Protein AF-A0A354M3R2-F1 (afdb_monomer_lite)

Structure (mmCIF, N/CA/C/O backbone):
data_AF-A0A354M3R2-F1
#
_entry.id   AF-A0A354M3R2-F1
#
loop_
_atom_site.group_PDB
_atom_site.id
_atom_site.type_symbol
_atom_site.label_atom_id
_atom_site.label_alt_id
_atom_site.label_comp_id
_atom_site.label_asym_id
_atom_site.label_entity_id
_atom_site.label_seq_id
_atom_site.pdbx_PDB_ins_code
_atom_site.Cartn_x
_atom_site.Cartn_y
_atom_site.Cartn_z
_atom_site.occupancy
_atom_site.B_iso_or_equiv
_atom_site.auth_seq_id
_atom_site.auth_comp_id
_atom_site.auth_asym_id
_atom_site.auth_atom_id
_atom_site.pdbx_PDB_model_num
ATOM 1 N N . MET A 1 1 ? 2.428 -5.416 32.658 1.00 32.25 1 MET A N 1
ATOM 2 C CA . MET A 1 1 ? 3.124 -4.884 31.469 1.00 32.25 1 MET A CA 1
ATOM 3 C C . MET A 1 1 ? 2.068 -4.559 30.427 1.00 32.25 1 MET A C 1
ATOM 5 O O . MET A 1 1 ? 1.467 -5.481 29.895 1.00 32.25 1 MET A O 1
ATOM 9 N N . SER A 1 2 ? 1.752 -3.280 30.224 1.00 39.91 2 SER A N 1
ATOM 10 C CA . SER A 1 2 ? 0.792 -2.831 29.208 1.00 39.91 2 SER A CA 1
ATOM 11 C C . SER A 1 2 ? 1.523 -2.670 27.875 1.00 39.91 2 SER A C 1
ATOM 13 O O . SER A 1 2 ? 2.003 -1.588 27.548 1.00 39.91 2 SER A O 1
ATOM 15 N N . GLY A 1 3 ? 1.696 -3.771 27.145 1.00 55.38 3 GLY A N 1
ATOM 16 C CA . GLY A 1 3 ? 2.136 -3.694 25.754 1.00 55.38 3 GLY A CA 1
ATOM 17 C C . GLY A 1 3 ? 0.980 -3.186 24.900 1.00 55.38 3 GLY A C 1
ATOM 18 O O . GLY A 1 3 ? -0.105 -3.766 24.953 1.00 55.38 3 GLY A O 1
ATOM 19 N N . SER A 1 4 ? 1.195 -2.106 24.148 1.00 74.50 4 SER A N 1
ATOM 20 C CA . SER A 1 4 ? 0.294 -1.735 23.053 1.00 74.50 4 SER A CA 1
ATOM 21 C C . SER A 1 4 ? 0.274 -2.889 22.054 1.00 74.50 4 SER A C 1
ATOM 23 O O . SER A 1 4 ? 1.338 -3.382 21.679 1.00 74.50 4 SER A O 1
ATOM 25 N N . LYS A 1 5 ? -0.913 -3.355 21.659 1.00 92.06 5 LYS A N 1
ATOM 26 C CA . LYS A 1 5 ? -1.036 -4.345 20.579 1.00 92.06 5 LYS A CA 1
ATOM 27 C C . LYS A 1 5 ? -1.035 -3.624 19.237 1.00 92.06 5 LYS A C 1
ATOM 29 O O . LYS A 1 5 ? -1.550 -2.514 19.150 1.00 92.06 5 LYS A O 1
ATOM 34 N N . THR A 1 6 ? -0.492 -4.251 18.207 1.00 95.81 6 THR A N 1
ATOM 35 C CA . THR A 1 6 ? -0.407 -3.658 16.873 1.00 95.81 6 THR A CA 1
ATOM 36 C C . THR A 1 6 ? -1.116 -4.563 15.874 1.00 95.81 6 THR A C 1
ATOM 38 O O . THR A 1 6 ? -0.938 -5.777 15.940 1.00 95.81 6 THR A O 1
ATOM 41 N N . TYR A 1 7 ? -1.911 -3.969 14.986 1.00 97.31 7 TYR A N 1
ATOM 42 C CA . TYR A 1 7 ? -2.703 -4.658 13.968 1.00 97.31 7 TYR A CA 1
ATOM 43 C C . TYR A 1 7 ? -2.533 -3.960 12.619 1.00 97.31 7 TYR A C 1
ATOM 45 O O . TYR A 1 7 ? -2.614 -2.732 12.547 1.00 97.31 7 TYR A O 1
ATOM 53 N N . THR A 1 8 ? -2.295 -4.723 11.561 1.00 97.69 8 THR A N 1
ATOM 54 C CA . THR A 1 8 ? -2.263 -4.206 10.191 1.00 97.69 8 THR A CA 1
ATOM 55 C C . THR A 1 8 ? -3.671 -3.824 9.749 1.00 97.69 8 THR A C 1
ATOM 57 O O . THR A 1 8 ? -4.657 -4.393 10.210 1.00 97.69 8 THR A O 1
ATOM 60 N N . LEU A 1 9 ? -3.805 -2.802 8.903 1.00 97.62 9 LEU A N 1
ATOM 61 C CA . LEU A 1 9 ? -5.107 -2.440 8.351 1.00 97.62 9 LEU A CA 1
ATOM 62 C C . LEU A 1 9 ? -5.777 -3.655 7.691 1.00 97.62 9 LEU A C 1
ATOM 64 O O . LEU A 1 9 ? -5.125 -4.418 6.988 1.00 97.62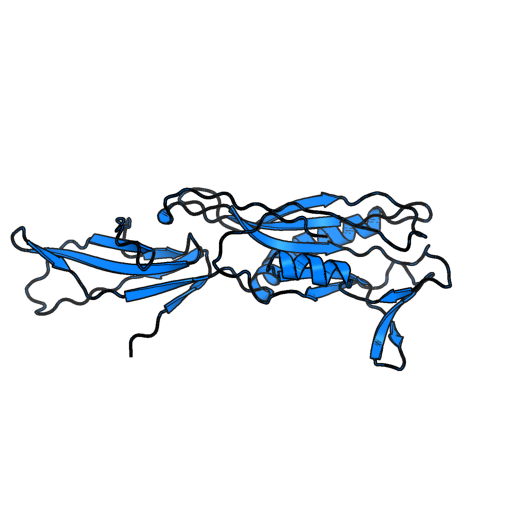 9 LEU A O 1
ATOM 68 N N . LEU A 1 10 ? -7.089 -3.778 7.908 1.00 97.31 10 LEU A N 1
ATOM 69 C CA . LEU A 1 10 ? -7.953 -4.932 7.622 1.00 97.31 10 LEU A CA 1
ATOM 70 C C . LEU A 1 10 ? -7.825 -6.137 8.565 1.00 97.31 10 LEU A C 1
ATOM 72 O O . LEU A 1 10 ? -8.705 -6.996 8.508 1.00 97.31 10 LEU A O 1
ATOM 76 N N . ASP A 1 11 ? -6.853 -6.175 9.481 1.00 97.19 11 ASP A N 1
ATOM 77 C CA . ASP A 1 11 ? -6.832 -7.198 10.530 1.00 97.19 11 ASP A CA 1
ATOM 78 C C . ASP A 1 11 ? -8.094 -7.114 11.392 1.00 97.19 11 ASP A C 1
ATOM 80 O O . ASP A 1 11 ? -8.571 -6.028 11.748 1.00 97.19 11 ASP A O 1
ATOM 84 N N . GLU A 1 12 ? -8.595 -8.282 11.787 1.00 96.44 12 GLU A N 1
ATOM 85 C CA . GLU A 1 12 ? -9.680 -8.421 12.749 1.00 96.44 12 GLU A CA 1
ATOM 86 C C . GLU A 1 12 ? -9.142 -8.911 14.093 1.00 96.44 12 GLU A C 1
ATOM 88 O O . GLU A 1 12 ? -8.337 -9.841 14.177 1.00 96.44 12 GLU A O 1
ATOM 93 N N . TYR A 1 13 ? -9.617 -8.303 15.175 1.00 95.50 13 TYR A N 1
ATOM 94 C CA . TYR A 1 13 ? -9.288 -8.721 16.531 1.00 95.50 13 TYR A CA 1
ATOM 95 C C . TYR A 1 13 ? -10.502 -8.631 17.445 1.00 95.50 13 TYR A C 1
ATOM 97 O O . TYR A 1 13 ? -11.387 -7.805 17.256 1.00 95.50 13 TYR A O 1
ATOM 105 N N . THR A 1 14 ? -10.552 -9.497 18.457 1.00 94.50 14 THR A N 1
ATOM 106 C CA . THR A 1 14 ? -11.712 -9.610 19.352 1.00 94.50 14 THR A CA 1
ATOM 107 C C . THR A 1 14 ? -11.384 -9.137 20.763 1.00 94.50 14 THR A C 1
ATOM 109 O O . THR A 1 14 ? -10.340 -9.472 21.332 1.00 94.50 14 THR A O 1
ATOM 112 N N . LEU A 1 15 ? -12.300 -8.366 21.344 1.00 91.19 15 LEU A N 1
ATOM 113 C CA . LEU A 1 15 ? -12.236 -7.860 22.707 1.00 91.19 15 LEU A CA 1
ATOM 114 C C . LEU A 1 15 ? -12.904 -8.840 23.676 1.00 91.19 15 LEU A C 1
ATOM 116 O O . LEU A 1 15 ? -14.126 -8.950 23.741 1.00 91.19 15 LEU A O 1
ATOM 120 N N . SER A 1 16 ? -12.101 -9.534 24.478 1.00 87.56 16 SER A N 1
ATOM 121 C CA . SER A 1 16 ? -12.607 -10.382 25.562 1.00 87.56 16 SER A CA 1
ATOM 122 C C . SER A 1 16 ? -12.810 -9.599 26.857 1.00 87.56 16 SER A C 1
ATOM 124 O O . SER A 1 16 ? -11.954 -8.810 27.258 1.00 87.56 16 SER A O 1
ATOM 126 N N . VAL A 1 17 ? -13.921 -9.871 27.546 1.00 86.81 17 VAL A N 1
ATOM 127 C CA . VAL A 1 17 ? -14.269 -9.250 28.830 1.00 86.81 17 VAL A CA 1
ATOM 128 C C . VAL A 1 17 ? -14.286 -10.298 29.934 1.00 86.81 17 VAL A C 1
ATOM 130 O O . VAL A 1 17 ? -14.865 -11.371 29.783 1.00 86.81 17 VAL A O 1
ATOM 133 N N . SER A 1 18 ? -13.690 -9.963 31.075 1.00 85.69 18 SER A N 1
ATOM 134 C CA . SER A 1 18 ? -13.759 -10.752 32.306 1.00 85.69 18 SER A CA 1
ATOM 135 C C . SER A 1 18 ? -14.407 -9.932 33.421 1.00 85.69 18 SER A C 1
ATOM 137 O O . SER A 1 18 ? -13.958 -8.821 33.700 1.00 85.69 18 SER A O 1
ATOM 139 N N . ILE A 1 19 ? -15.436 -10.479 34.076 1.00 82.44 19 ILE A N 1
ATOM 140 C CA . ILE A 1 19 ? -16.181 -9.804 35.151 1.00 82.44 19 ILE A CA 1
ATOM 141 C C . ILE A 1 19 ? -15.686 -10.278 36.520 1.00 82.44 19 ILE A C 1
ATOM 143 O O . ILE A 1 19 ? -15.512 -11.477 36.744 1.00 82.44 19 ILE A O 1
ATOM 147 N N . SER A 1 20 ? -15.542 -9.347 37.464 1.00 81.94 20 SER A N 1
ATOM 148 C CA . SER A 1 20 ? -15.319 -9.661 38.876 1.00 81.94 20 SER A CA 1
ATOM 149 C C . SER A 1 20 ? -16.150 -8.736 39.779 1.00 81.94 20 SER A C 1
ATOM 151 O O . SER A 1 20 ? -16.050 -7.518 39.624 1.00 81.94 20 SER A O 1
ATOM 153 N N . PRO A 1 21 ? -16.955 -9.274 40.722 1.00 80.69 21 PRO A N 1
ATOM 154 C CA . PRO A 1 21 ? -17.203 -10.699 40.959 1.00 80.69 21 PRO A CA 1
ATOM 155 C C . PRO A 1 21 ? -18.119 -11.310 39.879 1.00 80.69 21 PRO A C 1
ATOM 157 O O . PRO A 1 21 ? -19.049 -10.666 39.397 1.00 80.69 21 PRO A O 1
ATOM 160 N N . ALA A 1 22 ? -17.880 -12.572 39.507 1.00 75.06 22 ALA A N 1
ATOM 161 C CA . ALA A 1 22 ? -18.556 -13.232 38.378 1.00 75.06 22 ALA A CA 1
ATOM 162 C C . ALA A 1 22 ? -20.089 -13.352 38.524 1.00 75.06 22 ALA A C 1
ATOM 164 O O . ALA A 1 22 ? -20.798 -13.508 37.533 1.00 75.06 22 ALA A O 1
ATOM 165 N N . ASN A 1 23 ? -20.616 -13.256 39.749 1.00 72.25 23 ASN A N 1
ATOM 166 C CA . ASN A 1 23 ? -22.049 -13.334 40.043 1.00 72.25 23 ASN A CA 1
ATOM 167 C C . ASN A 1 23 ? -22.837 -12.051 39.706 1.00 72.25 23 ASN A C 1
ATOM 169 O O . ASN A 1 23 ? -24.053 -12.037 39.875 1.00 72.25 23 ASN A O 1
ATOM 173 N N . LYS A 1 24 ? -22.176 -10.990 39.226 1.00 69.81 24 LYS A N 1
ATOM 174 C CA . LYS A 1 24 ? -22.808 -9.753 38.742 1.00 69.81 24 LYS A CA 1
ATOM 175 C C . LYS A 1 24 ? -22.644 -9.598 37.228 1.00 69.81 24 LYS A C 1
ATOM 177 O O . LYS A 1 24 ? -22.060 -8.623 36.764 1.00 69.81 24 LYS A O 1
ATOM 182 N N . ASN A 1 25 ? -23.111 -10.577 36.454 1.00 73.94 25 ASN A N 1
ATOM 183 C CA . ASN A 1 25 ? -23.048 -10.495 34.995 1.00 73.94 25 ASN A CA 1
ATOM 184 C C . ASN A 1 25 ? -24.104 -9.499 34.465 1.00 73.94 25 ASN A C 1
ATOM 186 O O . ASN A 1 25 ? -25.293 -9.759 34.645 1.00 73.94 25 ASN A O 1
ATOM 190 N N . PRO A 1 26 ? -23.705 -8.390 33.811 1.00 76.44 26 PRO A N 1
ATOM 191 C CA . PRO A 1 26 ? -24.638 -7.392 33.282 1.00 76.44 26 PRO A CA 1
ATOM 192 C C . PRO A 1 26 ? -25.464 -7.879 32.080 1.00 76.44 26 PRO A C 1
ATOM 194 O O . PRO A 1 26 ? -26.413 -7.209 31.683 1.00 76.44 26 PRO A O 1
ATOM 197 N N . GLY A 1 27 ? -25.103 -9.009 31.462 1.00 78.12 27 GLY A N 1
ATOM 198 C CA . GLY A 1 27 ? -25.809 -9.596 30.319 1.00 78.12 27 GLY A CA 1
ATOM 199 C C . GLY A 1 27 ? -25.553 -8.906 28.974 1.00 78.12 27 GLY A C 1
ATOM 200 O O . GLY A 1 27 ? -25.531 -9.590 27.955 1.00 78.12 27 GLY A O 1
ATOM 201 N N . ILE A 1 28 ? -25.316 -7.589 28.956 1.00 87.62 28 ILE A N 1
ATOM 202 C CA . ILE A 1 28 ? -25.017 -6.814 27.742 1.00 87.62 28 ILE A CA 1
ATOM 203 C C . ILE A 1 28 ? -23.761 -5.968 27.952 1.00 87.62 28 ILE A C 1
ATOM 205 O O . ILE A 1 28 ? -23.623 -5.276 28.965 1.00 87.62 28 ILE A O 1
ATOM 209 N N . PHE A 1 29 ? -22.878 -6.000 26.955 1.00 92.50 29 PHE A N 1
ATOM 210 C CA . PHE A 1 29 ? -21.667 -5.195 26.881 1.00 92.50 29 PHE A CA 1
ATOM 211 C C . PHE A 1 29 ? -21.723 -4.240 25.696 1.00 92.50 29 PHE A C 1
ATOM 213 O O . PHE A 1 29 ? -22.229 -4.582 24.630 1.00 92.50 29 PHE A O 1
ATOM 220 N N . TYR A 1 30 ? -21.162 -3.056 25.895 1.00 94.81 30 TYR A N 1
ATOM 221 C CA . TYR A 1 30 ? -21.038 -2.019 24.888 1.00 94.81 30 TYR A CA 1
ATOM 222 C C . TYR A 1 30 ? -19.560 -1.729 24.672 1.00 94.81 30 TYR A C 1
ATOM 224 O O . TYR A 1 30 ? -18.829 -1.422 25.615 1.00 94.81 30 TYR A O 1
ATOM 232 N N . TYR A 1 31 ? -19.127 -1.837 23.425 1.00 95.75 31 TYR A N 1
ATOM 233 C CA . TYR A 1 31 ? -17.739 -1.670 23.024 1.00 95.75 31 TYR A CA 1
ATOM 234 C C . TYR A 1 31 ? -17.559 -0.276 22.443 1.00 95.75 31 TYR A C 1
ATOM 236 O O . TYR A 1 31 ? -18.401 0.200 21.681 1.00 95.75 31 TYR A O 1
ATOM 244 N N . GLU A 1 32 ? -16.471 0.397 22.794 1.00 96.44 32 GLU A N 1
ATOM 245 C CA . GLU A 1 32 ? -16.184 1.724 22.266 1.00 96.44 32 GLU A CA 1
ATOM 246 C C . GLU A 1 32 ? -14.690 1.955 22.058 1.00 96.44 32 GLU A C 1
ATOM 248 O O . GLU A 1 32 ? -13.835 1.400 22.753 1.00 96.44 32 GLU A O 1
ATOM 253 N N . MET A 1 33 ? -14.394 2.802 21.076 1.00 96.38 33 MET A N 1
ATOM 254 C CA . MET A 1 33 ? -13.046 3.168 20.664 1.00 96.38 33 MET A CA 1
ATOM 255 C C . MET A 1 33 ? -12.925 4.689 20.570 1.00 96.38 33 MET A C 1
ATOM 257 O O . MET A 1 33 ? -13.877 5.375 20.199 1.00 96.38 33 MET A O 1
ATOM 261 N N . SER A 1 34 ? -11.755 5.227 20.891 1.00 96.06 34 SER A N 1
ATOM 262 C CA . SER A 1 34 ? -11.391 6.628 20.674 1.00 96.06 34 SER A CA 1
ATOM 263 C C . SER A 1 34 ? -10.000 6.684 20.061 1.00 96.06 34 SER A C 1
ATOM 265 O O . SER A 1 34 ? -9.121 5.923 20.453 1.00 96.06 34 SER A O 1
ATOM 267 N N . MET A 1 35 ? -9.754 7.643 19.167 1.00 94.25 35 MET A N 1
ATOM 268 C CA . MET A 1 35 ? -8.373 8.030 18.868 1.00 94.25 35 MET A CA 1
ATOM 269 C C . MET A 1 35 ? -7.690 8.503 20.156 1.00 94.25 35 MET A C 1
ATOM 271 O O . MET A 1 35 ? -8.294 9.242 20.951 1.00 94.25 35 MET A O 1
ATOM 275 N N . GLN A 1 36 ? -6.448 8.069 20.365 1.00 92.19 36 GLN A N 1
ATOM 276 C CA . GLN A 1 36 ? -5.706 8.341 21.591 1.00 92.19 36 GLN A CA 1
ATOM 277 C C . GLN A 1 36 ? -5.580 9.855 21.822 1.00 92.19 36 GLN A C 1
ATOM 279 O O . GLN A 1 36 ? -5.283 10.627 20.910 1.00 92.19 36 GLN A O 1
ATOM 284 N N . GLY A 1 37 ? -5.858 10.299 23.049 1.00 88.56 37 GLY A N 1
ATOM 285 C CA . GLY A 1 37 ? -5.781 11.714 23.436 1.00 88.56 37 GLY A CA 1
ATOM 286 C C . GLY A 1 37 ? -6.922 12.610 22.929 1.00 88.56 37 GLY A C 1
ATOM 287 O O . GLY A 1 37 ? -6.973 13.778 23.307 1.00 88.56 37 GLY A O 1
ATOM 288 N N . LYS A 1 38 ? -7.864 12.099 22.120 1.00 88.44 38 LYS A N 1
ATOM 289 C CA . LYS A 1 38 ? -9.031 12.879 21.658 1.00 88.44 38 LYS A CA 1
ATOM 290 C C . LYS A 1 38 ? -10.218 12.821 22.622 1.00 88.44 38 LYS A C 1
ATOM 292 O O . LYS A 1 38 ? -11.028 13.741 22.619 1.00 88.44 38 LYS A O 1
ATOM 297 N N . ASN A 1 39 ? -10.323 11.763 23.435 1.00 88.50 39 ASN A N 1
ATOM 298 C CA . ASN A 1 39 ? -11.452 11.498 24.341 1.00 88.50 39 ASN A CA 1
ATOM 299 C C . ASN A 1 39 ? -12.830 11.592 23.643 1.00 88.50 39 ASN A C 1
ATOM 301 O O . ASN A 1 39 ? -13.810 12.067 24.216 1.00 88.50 39 ASN A O 1
ATOM 305 N N . GLN A 1 40 ? -12.892 11.158 22.381 1.00 92.56 40 GLN A N 1
ATOM 306 C CA . GLN A 1 40 ? -14.097 11.144 21.553 1.00 92.56 40 GLN A CA 1
ATOM 307 C C . GLN A 1 40 ? -14.487 9.693 21.294 1.00 92.56 40 GLN A C 1
ATOM 309 O O . GLN A 1 40 ? -14.170 9.120 20.252 1.00 92.56 40 GLN A O 1
ATOM 314 N N . TRP A 1 41 ? -15.153 9.099 22.279 1.00 95.81 41 TRP A N 1
ATOM 315 C CA . TRP A 1 41 ? -15.552 7.700 22.235 1.00 95.81 41 TRP A CA 1
ATOM 316 C C . TRP A 1 41 ? -16.664 7.462 21.214 1.00 95.81 41 TRP A C 1
ATOM 318 O O . TRP A 1 41 ? -17.650 8.201 21.139 1.00 95.81 41 TRP A O 1
ATOM 328 N N . LYS A 1 42 ? -16.487 6.420 20.407 1.00 95.69 42 LYS A N 1
ATOM 329 C CA . LYS A 1 42 ? -17.430 5.967 19.390 1.00 95.69 42 LYS A CA 1
ATOM 330 C C . LYS A 1 42 ? -17.780 4.510 19.656 1.00 95.69 42 LYS A C 1
ATOM 332 O O . LYS A 1 42 ? -16.881 3.688 19.813 1.00 95.69 42 LYS A O 1
ATOM 337 N N . GLY A 1 43 ? -19.075 4.199 19.664 1.00 95.56 43 GLY A N 1
ATOM 338 C CA . GLY A 1 43 ? -19.553 2.825 19.807 1.00 95.56 43 GLY A CA 1
ATOM 339 C C . GLY A 1 43 ? -19.107 1.942 18.641 1.00 95.56 43 GLY A C 1
ATOM 340 O O . GLY A 1 43 ? -19.092 2.385 17.489 1.00 95.56 43 GLY A O 1
ATOM 341 N N . LEU A 1 44 ? -18.740 0.709 18.947 1.00 94.44 44 LEU A N 1
ATOM 342 C CA . LEU A 1 44 ? -18.456 -0.352 17.989 1.00 94.44 44 LEU A CA 1
ATOM 343 C C . LEU A 1 44 ? -19.696 -1.247 17.861 1.00 94.44 44 LEU A C 1
ATOM 345 O O . LEU A 1 44 ? -20.517 -1.298 18.777 1.00 94.44 44 LEU A O 1
ATOM 349 N N . GLU A 1 45 ? -19.857 -1.918 16.720 1.00 88.38 45 GLU A N 1
ATOM 350 C CA . GLU A 1 45 ? -21.039 -2.760 16.479 1.00 88.38 45 GLU A CA 1
ATOM 351 C C . GLU A 1 45 ? -21.046 -4.021 17.359 1.00 88.38 45 GLU A C 1
ATOM 353 O O . GLU A 1 45 ? -22.112 -4.456 17.788 1.00 88.38 45 GLU A O 1
ATOM 358 N N . ASN A 1 46 ? -19.874 -4.599 17.634 1.00 89.75 46 ASN A N 1
ATOM 359 C CA . ASN A 1 46 ? -19.704 -5.821 18.420 1.00 89.75 46 ASN A CA 1
ATOM 360 C C . ASN A 1 46 ? -18.281 -5.903 19.019 1.00 89.75 46 ASN A C 1
ATOM 362 O O . ASN A 1 46 ? -17.516 -4.935 18.974 1.00 89.75 46 ASN A O 1
ATOM 366 N N . GLU A 1 47 ? -17.943 -7.044 19.621 1.00 92.25 47 GLU A N 1
ATOM 367 C CA . GLU A 1 47 ? -16.641 -7.324 20.231 1.00 92.25 47 GLU A CA 1
ATOM 368 C C . GLU A 1 47 ? -15.483 -7.460 19.234 1.00 92.25 47 GLU A C 1
ATOM 370 O O . GLU A 1 47 ? -14.320 -7.342 19.634 1.00 92.25 47 GLU A O 1
ATOM 375 N N . THR A 1 48 ? -15.777 -7.727 17.963 1.00 94.75 48 THR A N 1
ATOM 376 C CA . THR A 1 48 ? -14.798 -7.862 16.888 1.00 94.75 48 THR A CA 1
ATOM 377 C C . THR A 1 48 ? -14.579 -6.510 16.222 1.00 94.75 48 THR A C 1
ATOM 379 O O . THR A 1 48 ? -15.491 -5.848 15.729 1.00 94.75 48 THR A O 1
ATOM 382 N N . VAL A 1 49 ? -13.323 -6.087 16.198 1.00 94.88 49 VAL A N 1
ATOM 383 C CA . VAL A 1 49 ? -12.892 -4.820 15.622 1.00 94.88 49 VAL A CA 1
ATOM 384 C C . VAL A 1 49 ? -12.045 -5.113 14.400 1.00 94.88 49 VAL A C 1
ATOM 386 O O . VAL A 1 49 ? -11.095 -5.890 14.478 1.00 94.88 49 VAL A O 1
ATOM 389 N N . LYS A 1 50 ? -12.370 -4.456 13.287 1.00 95.88 50 LYS A N 1
ATOM 390 C CA . LYS A 1 50 ? -11.521 -4.422 12.097 1.00 95.88 50 LYS A CA 1
ATOM 391 C C . LYS A 1 50 ? -10.678 -3.149 12.099 1.00 95.88 50 LYS A C 1
ATOM 393 O O . LYS A 1 50 ? -11.208 -2.049 12.288 1.00 95.88 50 LYS A O 1
ATOM 398 N N . ALA A 1 51 ? -9.376 -3.275 11.869 1.00 96.44 51 ALA A N 1
ATOM 399 C CA . ALA A 1 51 ? -8.451 -2.151 11.774 1.00 96.44 51 ALA A CA 1
ATOM 400 C C . ALA A 1 51 ? -8.674 -1.372 10.464 1.00 96.44 51 ALA A C 1
ATOM 402 O O . ALA A 1 51 ? -8.033 -1.620 9.452 1.00 96.44 51 ALA A O 1
ATOM 403 N N . ARG A 1 52 ? -9.627 -0.434 10.448 1.00 95.62 52 ARG A N 1
ATOM 404 C CA . ARG A 1 52 ? -10.002 0.295 9.218 1.00 95.62 52 ARG A CA 1
ATOM 405 C C . ARG A 1 52 ? -9.232 1.589 8.983 1.00 95.62 52 ARG A C 1
ATOM 407 O O . ARG A 1 52 ? -9.203 2.083 7.863 1.00 95.62 52 ARG A O 1
ATOM 414 N N . PHE A 1 53 ? -8.640 2.161 10.021 1.00 95.38 53 PHE A N 1
ATOM 415 C CA . PHE A 1 53 ? -8.033 3.486 9.958 1.00 95.38 53 PHE A CA 1
ATOM 416 C C . PHE A 1 53 ? -6.703 3.485 10.711 1.00 95.38 53 PHE A C 1
ATOM 418 O O . PHE A 1 53 ? -6.675 2.948 11.825 1.00 95.38 53 PHE A O 1
ATOM 425 N N . PRO A 1 54 ? -5.623 4.046 10.135 1.00 95.25 54 PRO A N 1
ATOM 426 C CA . PRO A 1 54 ? -4.299 4.041 10.749 1.00 95.25 54 PRO A CA 1
ATOM 427 C C . PRO A 1 54 ? -4.261 4.952 11.979 1.00 95.25 54 PRO A C 1
ATOM 429 O O . PRO A 1 54 ? -4.927 5.985 12.033 1.00 95.25 54 PRO A O 1
ATOM 432 N N . GLY A 1 55 ? -3.460 4.591 12.976 1.00 94.62 55 GLY A N 1
ATOM 433 C CA . GLY A 1 55 ? -3.249 5.418 14.162 1.00 94.62 55 GLY A CA 1
ATOM 434 C C . GLY A 1 55 ? -3.357 4.655 15.473 1.00 94.62 55 GLY A C 1
ATOM 435 O O . GLY A 1 55 ? -3.438 3.430 15.512 1.00 94.62 55 GLY A O 1
ATOM 436 N N . LYS A 1 56 ? -3.328 5.406 16.574 1.00 95.50 56 LYS A N 1
ATOM 437 C CA . LYS A 1 56 ? -3.372 4.863 17.935 1.00 95.50 56 LYS A CA 1
ATOM 438 C C . LYS A 1 56 ? -4.751 5.053 18.539 1.00 95.50 56 LYS A C 1
ATOM 440 O O . LYS A 1 56 ? -5.307 6.154 18.494 1.00 95.50 56 LYS A O 1
ATOM 445 N N . PHE A 1 57 ? -5.269 3.991 19.140 1.00 95.62 57 PHE A N 1
ATOM 446 C CA . PHE A 1 57 ? -6.624 3.939 19.660 1.00 95.62 57 PHE A CA 1
ATOM 447 C C . PHE A 1 57 ? -6.653 3.434 21.099 1.00 95.62 57 PHE A C 1
ATOM 449 O O . PHE A 1 57 ? -5.968 2.478 21.465 1.00 95.62 57 PHE A O 1
ATOM 456 N N . ASP A 1 58 ? -7.493 4.083 21.896 1.00 95.69 58 ASP A N 1
ATOM 457 C CA . ASP A 1 58 ? -7.919 3.616 23.205 1.00 95.69 58 ASP A CA 1
ATOM 458 C C . ASP A 1 58 ? -9.241 2.854 23.022 1.00 95.69 58 ASP A C 1
ATOM 460 O O . ASP A 1 58 ? -10.186 3.384 22.432 1.00 95.69 58 ASP A O 1
ATOM 464 N N . LEU A 1 59 ? -9.325 1.624 23.532 1.00 95.31 59 LEU A N 1
ATOM 465 C CA . LEU A 1 59 ? -10.556 0.829 23.553 1.00 95.31 59 LEU A CA 1
ATOM 466 C C . LEU A 1 59 ? -10.965 0.525 24.984 1.00 95.31 59 LEU A C 1
ATOM 468 O O . LEU A 1 59 ? -10.123 0.281 25.853 1.00 95.31 59 LEU A O 1
ATOM 472 N N . ARG A 1 60 ? -12.272 0.495 25.221 1.00 94.62 60 ARG A N 1
ATOM 473 C CA . ARG A 1 60 ? -12.845 0.018 26.478 1.00 94.62 60 ARG A CA 1
ATOM 474 C C . ARG A 1 60 ? -14.212 -0.597 26.234 1.00 94.62 60 ARG A C 1
ATOM 476 O O . ARG A 1 60 ? -14.828 -0.415 25.185 1.00 94.62 60 ARG A O 1
ATOM 483 N N . VAL A 1 61 ? -14.671 -1.321 27.239 1.00 94.56 61 VAL A N 1
ATOM 484 C CA . VAL A 1 61 ? -16.001 -1.909 27.284 1.00 94.56 61 VAL A CA 1
ATOM 485 C C . VAL A 1 61 ? -16.730 -1.331 28.481 1.00 94.56 61 VAL A C 1
ATOM 487 O O . VAL A 1 61 ? -16.124 -1.116 29.532 1.00 94.56 61 VAL A O 1
ATOM 490 N N . TYR A 1 62 ? -18.025 -1.092 28.347 1.00 93.00 62 TYR A N 1
ATOM 491 C CA . TYR A 1 62 ? -18.866 -0.744 29.478 1.00 93.00 62 TYR A CA 1
ATOM 492 C C . TYR A 1 62 ? -20.152 -1.556 29.500 1.00 93.00 62 TYR A C 1
ATOM 494 O O . TYR A 1 62 ? -20.567 -2.146 28.504 1.00 93.00 62 TYR A O 1
ATOM 502 N N . ALA A 1 63 ? -20.773 -1.605 30.669 1.00 92.38 63 ALA A N 1
ATOM 503 C CA . ALA A 1 63 ? -22.049 -2.263 30.877 1.00 92.38 63 ALA A CA 1
ATOM 504 C C . ALA A 1 63 ? -22.902 -1.476 31.873 1.00 92.38 63 ALA A C 1
ATOM 506 O O . ALA A 1 63 ? -22.372 -0.709 32.681 1.00 92.38 63 ALA A O 1
ATOM 507 N N . TYR A 1 64 ? -24.216 -1.690 31.832 1.00 89.44 64 TYR A N 1
ATOM 508 C CA . TYR A 1 64 ? -25.142 -1.123 32.808 1.00 89.44 64 TYR A CA 1
ATOM 509 C C . TYR A 1 64 ? -25.522 -2.175 33.850 1.00 89.44 64 TYR A C 1
ATOM 511 O O . TYR A 1 64 ? -26.019 -3.242 33.502 1.00 89.44 64 TYR A O 1
ATOM 519 N N . ILE A 1 65 ? -25.316 -1.860 35.127 1.00 85.88 65 ILE A N 1
ATOM 520 C CA . ILE A 1 65 ? -25.795 -2.651 36.267 1.00 85.88 65 ILE A CA 1
ATOM 521 C C . ILE A 1 65 ? -26.587 -1.692 37.147 1.00 85.88 65 ILE A C 1
ATOM 523 O O . ILE A 1 65 ? -26.066 -0.645 37.525 1.00 85.88 65 ILE A O 1
ATOM 527 N N . ASP A 1 66 ? -27.852 -2.009 37.424 1.00 87.12 66 ASP A N 1
ATOM 528 C CA . ASP A 1 66 ? -28.747 -1.164 38.229 1.00 87.12 66 ASP A CA 1
ATOM 529 C C . ASP A 1 66 ? -28.784 0.306 37.753 1.00 87.12 66 ASP A C 1
ATOM 531 O O . ASP A 1 66 ? -28.712 1.244 38.544 1.00 87.12 66 ASP A O 1
ATOM 535 N N . TYR A 1 67 ? -28.867 0.505 36.430 1.00 85.25 67 TYR A N 1
ATOM 536 C CA . TYR A 1 67 ? -28.849 1.816 35.755 1.00 85.25 67 TYR A CA 1
ATOM 537 C C . TYR A 1 67 ? -27.555 2.635 35.926 1.00 85.25 67 TYR A C 1
ATOM 539 O O . TYR A 1 67 ? -27.512 3.806 35.550 1.00 85.25 67 TYR A O 1
ATOM 547 N N . GLN A 1 68 ? -26.479 2.031 36.433 1.00 88.81 68 GLN A N 1
ATOM 548 C CA . GLN A 1 68 ? -25.158 2.651 36.534 1.00 88.81 68 GLN A CA 1
ATOM 549 C C . GLN A 1 68 ? -24.194 2.061 35.504 1.00 88.81 68 GLN A C 1
ATOM 551 O O . GLN A 1 68 ? -24.173 0.851 35.284 1.00 88.81 68 GLN A O 1
ATOM 556 N N . SER A 1 69 ? -23.386 2.916 34.874 1.00 90.69 69 SER A N 1
ATOM 557 C CA . SER A 1 69 ? -22.359 2.497 33.917 1.00 90.69 69 SER A CA 1
ATOM 558 C C . SER A 1 69 ? -21.086 2.048 34.632 1.00 90.69 69 SER A C 1
ATOM 560 O O . SER A 1 69 ? -20.487 2.829 35.376 1.00 90.69 69 SER A O 1
ATOM 562 N N . PHE A 1 70 ? -20.630 0.836 34.338 1.00 90.62 70 PHE A N 1
ATOM 563 C CA . PHE A 1 70 ? -19.351 0.295 34.786 1.00 90.62 70 PHE A CA 1
ATOM 564 C C . PHE A 1 70 ? -18.430 0.123 33.585 1.00 90.62 70 PHE A C 1
ATOM 566 O O . PHE A 1 70 ? -18.828 -0.487 32.597 1.00 90.62 70 PHE A O 1
ATOM 573 N N . TYR A 1 71 ? -17.208 0.646 33.679 1.00 93.00 71 TYR A N 1
ATOM 574 C CA . TYR A 1 71 ? -16.218 0.614 32.604 1.00 93.00 71 TYR A CA 1
ATOM 575 C C . TYR A 1 71 ? -15.105 -0.384 32.919 1.00 93.00 71 TYR A C 1
ATOM 577 O O . TYR A 1 71 ? -14.671 -0.508 34.067 1.00 93.00 71 TYR A O 1
ATOM 585 N N . SER A 1 72 ? -14.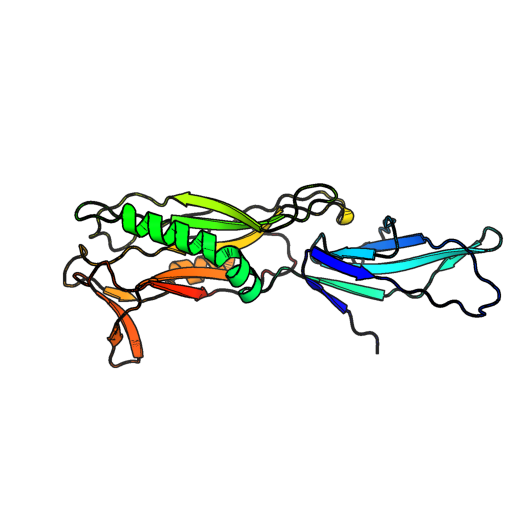614 -1.062 31.887 1.00 92.62 72 SER A N 1
ATOM 586 C CA . SER A 1 72 ? -13.374 -1.826 31.944 1.00 92.62 72 SER A CA 1
ATOM 587 C C . SER A 1 72 ? -12.161 -0.900 32.072 1.00 92.62 72 SER A C 1
ATOM 589 O O . SER A 1 72 ? -12.244 0.320 31.900 1.00 92.62 72 SER A O 1
ATOM 591 N N . ASN A 1 73 ? -10.988 -1.493 32.291 1.00 92.56 73 ASN A N 1
ATOM 592 C CA . ASN A 1 73 ? -9.738 -0.811 31.977 1.00 92.56 73 ASN A CA 1
ATOM 593 C C . ASN A 1 73 ? -9.684 -0.445 30.483 1.00 92.56 73 ASN A C 1
ATOM 595 O O . ASN A 1 73 ? -10.273 -1.131 29.642 1.00 92.56 73 ASN A O 1
ATOM 599 N N . ILE A 1 74 ? -8.937 0.611 30.167 1.00 93.56 74 ILE A N 1
ATOM 600 C CA . ILE A 1 74 ? -8.611 0.976 28.788 1.00 93.56 74 ILE A CA 1
ATOM 601 C C . ILE A 1 74 ? -7.482 0.067 28.298 1.00 93.56 74 ILE A C 1
ATOM 603 O O . ILE A 1 74 ? -6.527 -0.201 29.035 1.00 93.56 74 ILE A O 1
ATOM 607 N N . ILE A 1 75 ? -7.594 -0.401 27.060 1.00 93.19 75 ILE A N 1
ATOM 608 C CA . ILE A 1 75 ? -6.501 -1.036 26.326 1.00 93.19 75 ILE A CA 1
ATOM 609 C C . ILE A 1 75 ? -6.058 -0.122 25.187 1.00 93.19 75 ILE A C 1
ATOM 611 O O . ILE A 1 75 ? -6.867 0.607 24.618 1.00 93.19 75 ILE A O 1
ATOM 615 N N . GLN A 1 76 ? -4.773 -0.184 24.858 1.00 95.19 76 GLN A N 1
ATOM 616 C CA . GLN A 1 76 ? -4.180 0.592 23.776 1.00 95.19 76 GLN A CA 1
ATOM 617 C C . GLN A 1 76 ? -3.826 -0.326 22.620 1.00 95.19 76 GLN A C 1
ATOM 619 O O . GLN A 1 76 ? -3.215 -1.384 22.820 1.00 95.19 76 GLN A O 1
ATOM 624 N N . VAL A 1 77 ? -4.216 0.093 21.423 1.00 96.00 77 VAL A N 1
ATOM 625 C CA . VAL A 1 77 ? -3.851 -0.577 20.180 1.00 96.00 77 VAL A CA 1
ATOM 626 C C . VAL A 1 77 ? -3.347 0.435 19.163 1.00 96.00 77 VAL A C 1
ATOM 628 O O . VAL A 1 77 ? -3.696 1.616 19.198 1.00 96.00 77 VAL A O 1
ATOM 631 N N . GLU A 1 78 ? -2.543 -0.044 18.230 1.00 96.62 78 GLU A N 1
ATOM 632 C CA . GLU A 1 78 ? -2.077 0.715 17.084 1.00 96.62 78 GLU A CA 1
ATOM 633 C C . GLU A 1 78 ? -2.485 -0.009 15.805 1.00 96.62 78 GLU A C 1
ATOM 635 O O . GLU A 1 78 ? -2.178 -1.185 15.622 1.00 96.62 78 GLU A O 1
ATOM 640 N N . HIS A 1 79 ? -3.190 0.694 14.928 1.00 96.94 79 HIS A N 1
ATOM 641 C CA . HIS A 1 79 ? -3.463 0.242 13.574 1.00 96.94 79 HIS A CA 1
ATOM 642 C C . HIS A 1 79 ? -2.383 0.801 12.652 1.00 96.94 79 HIS A C 1
ATOM 644 O O . HIS A 1 79 ? -2.121 2.005 12.675 1.00 96.94 79 HIS A O 1
ATOM 650 N N . ILE A 1 80 ? -1.747 -0.055 11.864 1.00 97.38 80 ILE A N 1
ATOM 651 C CA . ILE A 1 80 ? -0.598 0.274 11.010 1.00 97.38 80 ILE A CA 1
ATOM 652 C C . ILE A 1 80 ? -0.893 -0.091 9.558 1.00 97.38 80 ILE A C 1
ATOM 654 O O . ILE A 1 80 ? -1.634 -1.028 9.280 1.00 97.38 80 ILE A O 1
ATOM 658 N N . PHE A 1 81 ? -0.280 0.626 8.623 1.00 97.75 81 PHE A N 1
ATOM 659 C CA . PHE A 1 81 ? -0.282 0.235 7.213 1.00 97.75 81 PHE A CA 1
ATOM 660 C C . PHE A 1 81 ? 0.380 -1.140 6.985 1.00 97.75 81 PHE A C 1
ATOM 662 O O . PHE A 1 81 ? 1.138 -1.593 7.844 1.00 97.75 81 PHE A O 1
ATOM 669 N N . PRO A 1 82 ? 0.120 -1.814 5.852 1.00 98.06 82 PRO A N 1
ATOM 670 C CA . PRO A 1 82 ? 0.793 -3.066 5.518 1.00 98.06 82 PRO A CA 1
ATOM 671 C C . PRO A 1 82 ? 2.300 -2.884 5.311 1.00 98.06 82 PRO A C 1
ATOM 673 O O . PRO A 1 82 ? 2.800 -1.784 5.066 1.00 98.06 82 PRO A O 1
ATOM 676 N N . SER A 1 83 ? 3.029 -3.979 5.483 1.00 98.12 83 SER A N 1
ATOM 677 C CA . SER A 1 83 ? 4.462 -4.087 5.215 1.00 98.12 83 SER A CA 1
ATOM 678 C C . SER A 1 83 ? 4.739 -4.046 3.706 1.00 98.12 83 SER A C 1
ATOM 680 O O . SER A 1 83 ? 3.879 -4.394 2.895 1.00 98.12 83 SER A O 1
ATOM 682 N N . ARG A 1 84 ? 5.945 -3.652 3.293 1.00 97.69 84 ARG A N 1
ATOM 683 C CA . ARG A 1 84 ? 6.327 -3.661 1.874 1.00 97.69 84 ARG A CA 1
ATOM 684 C C . ARG A 1 84 ? 6.280 -5.073 1.294 1.00 97.69 84 ARG A C 1
ATOM 686 O O . ARG A 1 84 ? 5.876 -5.245 0.148 1.00 97.69 84 ARG A O 1
ATOM 693 N N . ASP A 1 85 ? 6.659 -6.078 2.077 1.00 97.81 85 ASP A N 1
ATOM 694 C CA . ASP A 1 85 ? 6.612 -7.476 1.644 1.00 97.81 85 ASP A CA 1
ATOM 695 C C . ASP A 1 85 ? 5.164 -7.968 1.470 1.00 97.81 85 ASP A C 1
ATOM 697 O O . ASP A 1 85 ? 4.872 -8.651 0.489 1.00 97.81 85 ASP A O 1
ATOM 701 N N . GLU A 1 86 ? 4.242 -7.565 2.355 1.00 97.94 86 GLU A N 1
ATOM 702 C CA . GLU A 1 86 ? 2.802 -7.849 2.227 1.00 97.94 86 GLU A CA 1
ATOM 703 C C . GLU A 1 86 ? 2.217 -7.196 0.967 1.00 97.94 86 GLU A C 1
ATOM 705 O O . GLU A 1 86 ? 1.516 -7.849 0.193 1.00 97.94 86 GLU A O 1
ATOM 710 N N . ILE A 1 87 ? 2.554 -5.923 0.722 1.00 98.50 87 ILE A N 1
ATOM 711 C CA . ILE A 1 87 ? 2.124 -5.195 -0.479 1.00 98.50 87 ILE A CA 1
ATOM 712 C C . ILE A 1 87 ? 2.659 -5.883 -1.737 1.00 98.50 87 ILE A C 1
ATOM 714 O O . ILE A 1 87 ? 1.911 -6.089 -2.690 1.00 98.50 87 ILE A O 1
ATOM 718 N N . LEU A 1 88 ? 3.945 -6.250 -1.752 1.00 98.06 88 LEU A N 1
ATOM 719 C CA . LEU A 1 88 ? 4.566 -6.908 -2.898 1.00 98.06 88 LEU A CA 1
ATOM 720 C C . LEU A 1 88 ? 3.936 -8.271 -3.176 1.00 98.06 88 LEU A C 1
ATOM 722 O O . LEU A 1 88 ? 3.748 -8.616 -4.339 1.00 98.06 88 LEU A O 1
ATOM 726 N N . GLN A 1 89 ? 3.636 -9.045 -2.132 1.00 97.81 89 GLN A N 1
ATOM 727 C CA . GLN A 1 89 ? 3.012 -10.355 -2.277 1.00 97.81 89 GLN A CA 1
ATOM 728 C C . GLN A 1 89 ? 1.647 -10.251 -2.963 1.00 97.81 89 GLN A C 1
ATOM 730 O O . GLN A 1 89 ? 1.375 -11.042 -3.865 1.00 97.81 89 GLN A O 1
ATOM 735 N N . GLU A 1 90 ? 0.826 -9.273 -2.577 1.00 97.88 90 GLU A N 1
ATOM 736 C CA . GLU A 1 90 ? -0.473 -9.046 -3.213 1.00 97.88 90 GLU A CA 1
ATOM 737 C C . GLU A 1 90 ? -0.321 -8.476 -4.631 1.00 97.88 90 GLU A C 1
ATOM 739 O O . GLU A 1 90 ? -0.884 -8.993 -5.594 1.00 97.88 90 GLU A O 1
ATOM 744 N N . ALA A 1 91 ? 0.447 -7.394 -4.777 1.00 98.06 91 ALA A N 1
ATOM 745 C CA . ALA A 1 91 ? 0.492 -6.606 -6.006 1.00 98.06 91 ALA A CA 1
ATOM 746 C C . ALA A 1 91 ? 1.336 -7.238 -7.120 1.00 98.06 91 ALA A C 1
ATOM 748 O O . ALA A 1 91 ? 1.372 -6.708 -8.232 1.00 98.06 91 ALA A O 1
ATOM 749 N N . ARG A 1 92 ? 2.009 -8.368 -6.856 1.00 97.62 92 ARG A N 1
ATOM 750 C CA . ARG A 1 92 ? 2.975 -8.963 -7.786 1.00 97.62 92 ARG A CA 1
ATOM 751 C C . ARG A 1 92 ? 2.398 -9.208 -9.175 1.00 97.62 92 ARG A C 1
ATOM 753 O O . ARG A 1 92 ? 3.045 -8.854 -10.153 1.00 97.62 92 ARG A O 1
ATOM 760 N N . GLY A 1 93 ? 1.198 -9.784 -9.253 1.00 97.88 93 GLY A N 1
ATOM 761 C CA . GLY A 1 93 ? 0.552 -10.068 -10.537 1.00 97.88 93 GLY A CA 1
ATOM 762 C C . GLY A 1 93 ? 0.319 -8.797 -11.356 1.00 97.88 93 GLY A C 1
ATOM 763 O O . GLY A 1 93 ? 0.681 -8.746 -12.526 1.00 97.88 93 GLY A O 1
ATOM 764 N N . HIS A 1 94 ? -0.179 -7.738 -10.713 1.00 98.44 94 HIS A N 1
ATOM 765 C CA . HIS A 1 94 ? -0.408 -6.440 -11.354 1.00 98.44 94 HIS A CA 1
ATOM 766 C C . HIS A 1 94 ? 0.901 -5.779 -11.816 1.00 98.44 94 HIS A C 1
ATOM 768 O O . HIS A 1 94 ? 0.987 -5.213 -12.902 1.00 98.44 94 HIS A O 1
ATOM 774 N N . PHE A 1 95 ? 1.964 -5.895 -11.020 1.00 98.31 95 PHE A N 1
ATOM 775 C CA . PHE A 1 95 ? 3.293 -5.403 -11.392 1.00 98.31 95 PHE A CA 1
ATOM 776 C C . PHE A 1 95 ? 3.885 -6.154 -12.589 1.00 98.31 95 PHE A C 1
ATOM 778 O O . PHE A 1 95 ? 4.495 -5.528 -13.458 1.00 98.31 95 PHE A O 1
ATOM 785 N N . ASP A 1 96 ? 3.686 -7.473 -12.661 1.00 97.62 96 ASP A N 1
ATOM 786 C CA . ASP A 1 96 ? 4.091 -8.284 -13.811 1.00 97.62 96 ASP A CA 1
ATOM 787 C C . ASP A 1 96 ? 3.305 -7.865 -15.084 1.00 97.62 96 ASP A C 1
ATOM 789 O O . ASP A 1 96 ? 3.883 -7.808 -16.171 1.00 97.62 96 ASP A O 1
ATOM 793 N N . GLU A 1 97 ? 2.022 -7.489 -14.966 1.00 97.75 97 GLU A N 1
ATOM 794 C CA . GLU A 1 97 ? 1.220 -6.961 -16.086 1.00 97.75 97 GLU A CA 1
ATOM 795 C C . GLU A 1 97 ? 1.745 -5.616 -16.608 1.00 97.75 97 GLU A C 1
ATOM 797 O O . GLU A 1 97 ? 1.867 -5.421 -17.820 1.00 97.75 97 GLU A O 1
ATOM 802 N N . LEU A 1 98 ? 2.084 -4.682 -15.715 1.00 97.75 98 LEU A N 1
ATOM 803 C CA . LEU A 1 98 ? 2.665 -3.392 -16.105 1.00 97.75 98 LEU A CA 1
ATOM 804 C C . LEU A 1 98 ? 4.048 -3.554 -16.726 1.00 97.75 98 LEU A C 1
ATOM 806 O O . LEU A 1 98 ? 4.360 -2.886 -17.710 1.00 97.75 98 LEU A O 1
ATOM 810 N N . TRP A 1 99 ? 4.851 -4.478 -16.199 1.00 96.31 99 TRP A N 1
ATOM 811 C CA . TRP A 1 99 ? 6.117 -4.852 -16.814 1.00 96.31 99 TRP A CA 1
ATOM 812 C C . TRP A 1 99 ? 5.926 -5.366 -18.242 1.00 96.31 99 TRP A C 1
ATOM 814 O O . TRP A 1 99 ? 6.647 -4.943 -19.146 1.00 96.31 99 TRP A O 1
ATOM 824 N N 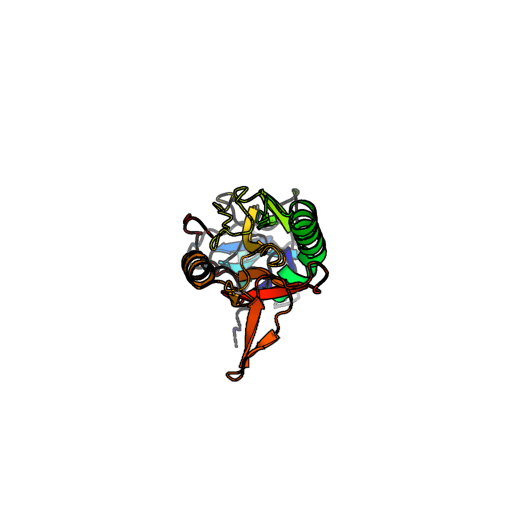. GLN A 1 100 ? 4.927 -6.220 -18.475 1.00 95.69 100 GLN A N 1
ATOM 825 C CA . GLN A 1 100 ? 4.628 -6.700 -19.820 1.00 95.69 100 GLN A CA 1
ATOM 826 C C . GLN A 1 100 ? 4.208 -5.556 -20.754 1.00 95.69 100 GLN A C 1
ATOM 828 O O . GLN A 1 100 ? 4.718 -5.488 -21.868 1.00 95.69 100 GLN A O 1
ATOM 833 N N . LYS A 1 101 ? 3.384 -4.602 -20.293 1.00 95.69 101 LYS A N 1
ATOM 834 C CA . LYS A 1 101 ? 3.043 -3.400 -21.082 1.00 95.69 101 LYS A CA 1
ATOM 835 C C . LYS A 1 101 ? 4.289 -2.590 -21.459 1.00 95.69 101 LYS A C 1
ATOM 837 O O . LYS A 1 101 ? 4.403 -2.139 -22.593 1.00 95.69 101 LYS A O 1
ATOM 842 N N . THR A 1 102 ? 5.243 -2.440 -20.539 1.00 94.56 102 THR A N 1
ATOM 843 C CA . THR A 1 102 ? 6.528 -1.773 -20.812 1.00 94.56 102 THR A CA 1
ATOM 844 C C . THR A 1 102 ? 7.327 -2.482 -21.898 1.00 94.56 102 THR A C 1
ATOM 846 O O . THR A 1 102 ? 7.923 -1.817 -22.743 1.00 94.56 102 THR A O 1
ATOM 849 N N . LEU A 1 103 ? 7.347 -3.818 -21.890 1.00 93.06 103 LEU A N 1
ATOM 850 C CA . LEU A 1 103 ? 8.003 -4.606 -22.933 1.00 93.06 103 LEU A CA 1
ATOM 851 C C . LEU A 1 103 ? 7.280 -4.499 -24.280 1.00 93.06 103 LEU A C 1
ATOM 853 O O . LEU A 1 103 ? 7.945 -4.368 -25.304 1.00 93.06 103 LEU A O 1
ATOM 857 N N . ASP A 1 104 ? 5.948 -4.526 -24.274 1.00 93.44 104 ASP A N 1
ATOM 858 C CA . ASP A 1 104 ? 5.121 -4.463 -25.482 1.00 93.44 104 ASP A CA 1
ATOM 859 C C . ASP A 1 104 ? 5.236 -3.098 -26.189 1.00 93.44 104 ASP A C 1
ATOM 861 O O . ASP A 1 104 ? 5.301 -3.040 -27.418 1.00 93.44 104 ASP A O 1
ATOM 865 N N . ASP A 1 105 ? 5.329 -2.003 -25.424 1.00 93.19 105 ASP A N 1
ATOM 866 C CA . ASP A 1 105 ? 5.492 -0.636 -25.948 1.00 93.19 105 ASP A CA 1
ATOM 867 C C . ASP A 1 105 ? 6.954 -0.287 -26.309 1.00 93.19 105 ASP A C 1
ATOM 869 O O . ASP A 1 105 ? 7.234 0.786 -26.867 1.00 93.19 105 ASP A O 1
ATOM 873 N N . TYR A 1 106 ? 7.908 -1.172 -25.999 1.00 92.38 106 TYR A N 1
ATOM 874 C CA . TYR A 1 106 ? 9.325 -0.961 -26.274 1.00 92.38 106 TYR A CA 1
ATOM 875 C C . TYR A 1 106 ? 9.700 -1.354 -27.708 1.00 92.38 106 TYR A C 1
ATOM 877 O O . TYR A 1 106 ? 9.568 -2.501 -28.129 1.00 92.38 106 TYR A O 1
ATOM 885 N N . SER A 1 107 ? 10.246 -0.401 -28.463 1.00 92.31 107 SER A N 1
ATOM 886 C CA . SER A 1 107 ? 10.618 -0.575 -29.867 1.00 92.31 107 SER A CA 1
ATOM 887 C C . SER A 1 107 ? 11.905 0.171 -30.231 1.00 92.31 107 SER A C 1
ATOM 889 O O . SER A 1 107 ? 12.471 0.921 -29.435 1.00 92.31 107 SER A O 1
ATOM 891 N N . GLU A 1 108 ? 12.355 0.007 -31.478 1.00 91.38 108 GLU A N 1
ATOM 892 C CA . GLU A 1 108 ? 13.484 0.756 -32.053 1.00 91.38 108 GLU A CA 1
ATOM 893 C C . GLU A 1 108 ? 13.274 2.276 -32.054 1.00 91.38 108 GLU A C 1
ATOM 895 O O . GLU A 1 108 ? 14.240 3.036 -32.122 1.00 91.38 108 GLU A O 1
ATOM 900 N N . THR A 1 109 ? 12.021 2.729 -31.979 1.00 92.00 109 THR A N 1
ATOM 901 C CA . THR A 1 109 ? 11.654 4.145 -32.094 1.00 92.00 109 THR A CA 1
ATOM 902 C C . THR A 1 109 ? 11.079 4.740 -30.820 1.00 92.00 109 THR A C 1
ATOM 904 O O . THR A 1 109 ? 11.140 5.957 -30.651 1.00 92.00 109 THR A O 1
ATOM 907 N N . THR A 1 110 ? 10.531 3.917 -29.924 1.00 92.81 110 THR A N 1
ATOM 908 C CA . THR A 1 110 ? 9.811 4.386 -28.735 1.00 92.81 110 THR A CA 1
ATOM 909 C C . THR A 1 110 ? 10.061 3.509 -27.520 1.00 92.81 110 THR A C 1
ATOM 911 O O . THR A 1 110 ? 10.223 2.298 -27.627 1.00 92.81 110 THR A O 1
ATOM 914 N N . CYS A 1 111 ? 10.021 4.123 -26.348 1.00 92.81 111 CYS A N 1
ATOM 915 C CA . CYS A 1 111 ? 9.879 3.459 -25.065 1.00 92.81 111 CYS A CA 1
ATOM 916 C C . CYS A 1 111 ? 9.019 4.322 -24.136 1.00 92.81 111 CYS A C 1
ATOM 918 O O . CYS A 1 111 ? 8.838 5.523 -24.365 1.00 92.81 111 CYS A O 1
ATOM 920 N N . ARG A 1 112 ? 8.499 3.709 -23.074 1.00 93.94 112 ARG A N 1
ATOM 921 C CA . ARG A 1 112 ? 7.846 4.417 -21.974 1.00 93.94 112 ARG A CA 1
ATOM 922 C C . ARG A 1 112 ? 7.890 3.585 -20.705 1.00 93.94 112 ARG A C 1
ATOM 924 O O . ARG A 1 112 ? 7.994 2.364 -20.772 1.00 93.94 112 ARG A O 1
ATOM 931 N N . GLU A 1 113 ? 7.752 4.254 -19.574 1.00 94.56 113 GLU A N 1
ATOM 932 C CA . GLU A 1 113 ? 7.532 3.607 -18.284 1.00 94.56 113 GLU A CA 1
ATOM 933 C C . GLU A 1 113 ? 6.045 3.446 -18.012 1.00 94.56 113 GLU A C 1
ATOM 935 O O . GLU A 1 113 ? 5.229 4.252 -18.461 1.00 94.56 113 GLU A O 1
ATOM 940 N N . TYR A 1 114 ? 5.701 2.430 -17.234 1.00 96.62 114 TYR A N 1
ATOM 941 C CA . TYR A 1 114 ? 4.401 2.308 -16.602 1.00 96.62 114 TYR A CA 1
ATOM 942 C C . TYR A 1 114 ? 4.582 2.393 -15.095 1.00 96.62 114 TYR A C 1
ATOM 944 O O . TYR A 1 114 ? 5.407 1.688 -14.520 1.00 96.62 114 TYR A O 1
ATOM 952 N N . GLY A 1 115 ? 3.811 3.278 -14.476 1.00 96.44 115 GLY A N 1
ATOM 953 C CA . GLY A 1 115 ? 3.721 3.433 -13.036 1.00 96.44 115 GLY A CA 1
ATOM 954 C C . GLY A 1 115 ? 2.369 2.982 -12.511 1.00 96.44 115 GLY A C 1
ATOM 955 O O . GLY A 1 115 ? 1.407 2.836 -13.267 1.00 96.44 115 GLY A O 1
ATOM 956 N N . CYS A 1 116 ? 2.293 2.771 -11.206 1.00 96.25 116 CYS A N 1
ATOM 957 C CA . CYS A 1 116 ? 1.048 2.507 -10.515 1.00 96.25 116 CYS A CA 1
ATOM 958 C C . CYS A 1 116 ? 1.106 2.994 -9.074 1.00 96.25 116 CYS A C 1
ATOM 960 O O . CYS A 1 116 ? 1.997 2.636 -8.300 1.00 96.25 116 CYS A O 1
ATOM 962 N N . THR A 1 117 ? 0.078 3.740 -8.692 1.00 95.75 117 THR A N 1
ATOM 963 C CA . THR A 1 117 ? -0.191 4.025 -7.288 1.00 95.75 117 THR A CA 1
ATOM 964 C C . THR A 1 117 ? -0.925 2.846 -6.666 1.00 95.75 117 THR A C 1
ATOM 966 O O . THR A 1 117 ? -2.003 2.471 -7.132 1.00 95.75 117 THR A O 1
ATOM 969 N N . VAL A 1 118 ? -0.362 2.266 -5.606 1.00 97.44 118 VAL A N 1
ATOM 970 C CA . VAL A 1 118 ? -1.002 1.174 -4.867 1.00 97.44 118 VAL A CA 1
ATOM 971 C C . VAL A 1 118 ? -1.797 1.754 -3.710 1.00 97.44 118 VAL A C 1
ATOM 973 O O . VAL A 1 118 ? -1.247 2.433 -2.841 1.00 97.44 118 VAL A O 1
ATOM 976 N N . TYR A 1 119 ? -3.087 1.445 -3.676 1.00 97.19 119 TYR A N 1
ATOM 977 C CA . TYR A 1 119 ? -4.004 1.858 -2.626 1.00 97.19 119 TYR A CA 1
ATOM 978 C C . TYR A 1 119 ? -4.521 0.660 -1.836 1.00 97.19 119 TYR A C 1
ATOM 980 O O . TYR A 1 119 ? -4.810 -0.386 -2.413 1.00 97.19 119 TYR A O 1
ATOM 988 N N . LEU A 1 120 ? -4.726 0.850 -0.534 1.00 97.75 120 LEU A N 1
ATOM 989 C CA . LEU A 1 120 ? -5.490 -0.055 0.318 1.00 97.75 120 LEU A CA 1
ATOM 990 C C . LEU A 1 120 ? -6.843 0.584 0.647 1.00 97.75 120 LEU A C 1
ATOM 992 O O . LEU A 1 120 ? -6.894 1.646 1.272 1.00 97.75 120 LEU A O 1
ATOM 996 N N . GLU A 1 121 ? -7.933 -0.056 0.227 1.00 97.94 121 GLU A N 1
ATOM 997 C CA . GLU A 1 121 ? -9.294 0.340 0.591 1.00 97.94 121 GLU A CA 1
ATOM 998 C C . GLU A 1 121 ? -9.761 -0.428 1.839 1.00 97.94 121 GLU A C 1
ATOM 1000 O O . GLU A 1 121 ? -9.569 -1.641 1.949 1.00 97.94 121 GLU A O 1
ATOM 1005 N N . THR A 1 122 ? -10.367 0.280 2.795 1.00 97.31 122 THR A N 1
ATOM 1006 C CA . THR A 1 122 ? -10.794 -0.262 4.099 1.00 97.31 122 THR A CA 1
ATOM 1007 C C . THR A 1 122 ? -12.222 0.133 4.487 1.00 97.31 122 THR A C 1
ATOM 1009 O O . THR A 1 122 ? -12.588 0.111 5.671 1.00 97.31 122 THR A O 1
ATOM 1012 N N . TRP A 1 123 ? -13.038 0.510 3.502 1.00 96.69 123 TRP A N 1
ATOM 1013 C CA . TRP A 1 123 ? -14.364 1.081 3.712 1.00 96.69 123 TRP A CA 1
ATOM 1014 C C . TRP A 1 123 ? -15.301 0.134 4.459 1.00 96.69 123 TRP A C 1
ATOM 1016 O O . TRP A 1 123 ? -15.496 -1.016 4.064 1.00 96.69 123 TRP A O 1
ATOM 1026 N N . ASP A 1 124 ? -15.952 0.635 5.510 1.00 93.19 124 ASP A N 1
ATOM 1027 C CA . ASP A 1 124 ? -16.987 -0.141 6.190 1.00 93.19 124 ASP A CA 1
ATOM 1028 C C . ASP A 1 124 ? -18.171 -0.424 5.261 1.00 93.19 124 ASP A C 1
ATOM 1030 O O . ASP A 1 124 ? -18.725 0.494 4.649 1.00 93.19 124 ASP A O 1
ATOM 1034 N N . LYS A 1 125 ? -18.538 -1.709 5.144 1.00 89.00 125 LYS A N 1
ATOM 1035 C CA . LYS A 1 125 ? -19.586 -2.217 4.233 1.00 89.00 125 LYS A CA 1
ATOM 1036 C C . LYS A 1 125 ? -19.365 -1.819 2.764 1.00 89.00 125 LYS A C 1
ATOM 1038 O O . LYS A 1 125 ? -20.305 -1.832 1.970 1.00 89.00 125 LYS A O 1
ATOM 1043 N N . GLY A 1 126 ? -18.136 -1.445 2.419 1.00 91.31 126 GLY A N 1
ATOM 1044 C CA . GLY A 1 126 ? -17.727 -1.022 1.092 1.00 91.31 126 GLY A CA 1
ATOM 1045 C C . GLY A 1 126 ? -16.646 -1.935 0.535 1.00 91.31 126 GLY A C 1
ATOM 1046 O O . GLY A 1 126 ? -16.631 -3.140 0.782 1.00 91.31 126 GLY A O 1
ATOM 1047 N N . LYS A 1 127 ? -15.753 -1.342 -0.252 1.00 92.50 127 LYS A N 1
ATOM 1048 C CA . LYS A 1 127 ? -14.627 -2.043 -0.853 1.00 92.50 127 LYS A CA 1
ATOM 1049 C C . LYS A 1 127 ? -13.507 -2.224 0.170 1.00 92.50 127 LYS A C 1
ATOM 1051 O O . LYS A 1 127 ? -13.123 -1.275 0.853 1.00 92.50 127 LYS A O 1
ATOM 1056 N N . GLU A 1 128 ? -13.003 -3.448 0.243 1.00 95.81 128 GLU A N 1
ATOM 1057 C CA . GLU A 1 128 ? -11.855 -3.836 1.056 1.00 95.81 128 GLU A CA 1
ATOM 1058 C C . GLU A 1 128 ? -10.800 -4.475 0.144 1.00 95.81 128 GLU A C 1
ATOM 1060 O O . GLU A 1 128 ? -11.149 -5.225 -0.770 1.00 95.81 128 GLU A O 1
ATOM 1065 N N . GLY A 1 129 ? -9.525 -4.172 0.388 1.00 97.06 129 GLY A N 1
ATOM 1066 C CA . GLY A 1 129 ? -8.393 -4.768 -0.323 1.00 97.06 129 GLY A CA 1
ATOM 1067 C C . GLY A 1 129 ? -7.626 -3.793 -1.213 1.00 97.06 129 GLY A C 1
ATOM 1068 O O . GLY A 1 129 ? -7.846 -2.577 -1.189 1.00 97.06 129 GLY A O 1
ATOM 1069 N N . TYR A 1 130 ? -6.678 -4.339 -1.970 1.00 97.94 130 TYR A N 1
ATOM 1070 C CA . TYR A 1 130 ? -5.750 -3.554 -2.773 1.00 97.94 130 TYR A CA 1
ATOM 1071 C C . TYR A 1 130 ? -6.341 -3.125 -4.109 1.00 97.94 130 TYR A C 1
ATOM 1073 O O . TYR A 1 130 ? -7.111 -3.842 -4.749 1.00 97.94 130 TYR A O 1
ATOM 1081 N N . THR A 1 131 ? -5.981 -1.914 -4.524 1.00 97.19 131 THR A N 1
ATOM 1082 C CA . THR A 1 131 ? -6.408 -1.323 -5.790 1.00 97.19 131 THR A CA 1
ATOM 1083 C C . THR A 1 131 ? -5.285 -0.515 -6.404 1.00 97.19 131 THR A C 1
ATOM 1085 O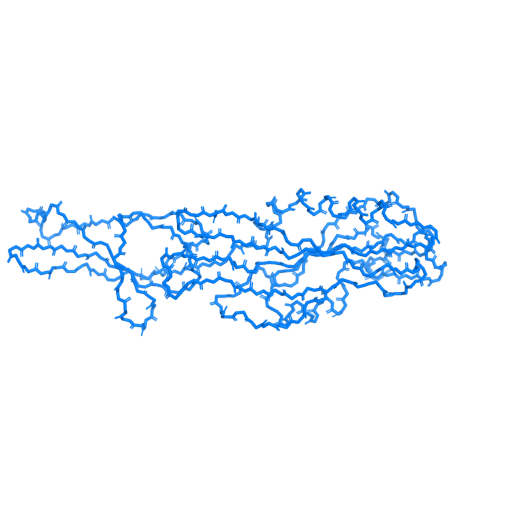 O . THR A 1 131 ? -4.389 -0.042 -5.706 1.00 97.19 131 THR A O 1
ATOM 1088 N N . TYR A 1 132 ? -5.348 -0.369 -7.720 1.00 96.88 132 TYR A N 1
ATOM 1089 C CA . TYR A 1 132 ? -4.233 0.096 -8.525 1.00 96.88 132 TYR A CA 1
ATOM 1090 C C . TYR A 1 132 ? -4.697 1.233 -9.422 1.00 96.88 132 TYR A C 1
ATOM 1092 O O . TYR A 1 132 ? -5.742 1.138 -10.070 1.00 96.88 132 TYR A O 1
ATOM 1100 N N . GLU A 1 133 ? -3.936 2.318 -9.430 1.00 96.12 133 GLU A N 1
ATOM 1101 C CA . GLU A 1 133 ? -4.119 3.415 -10.373 1.00 96.12 133 GLU A CA 1
ATOM 1102 C C . GLU A 1 133 ? -2.932 3.440 -11.328 1.00 96.12 133 GLU A C 1
ATOM 1104 O O . GLU A 1 133 ? -1.868 3.960 -10.990 1.00 96.12 133 GLU A O 1
ATOM 1109 N N . ASP A 1 134 ? -3.128 2.836 -12.501 1.00 96.75 134 ASP A N 1
ATOM 1110 C CA . ASP A 1 134 ? -2.134 2.752 -13.571 1.00 96.75 134 ASP A CA 1
ATOM 1111 C C . ASP A 1 134 ? -1.888 4.120 -14.200 1.00 96.75 134 ASP A C 1
ATOM 1113 O O . ASP A 1 134 ? -2.820 4.817 -14.609 1.00 96.75 134 ASP A O 1
ATOM 1117 N N . ILE A 1 135 ? -0.614 4.464 -14.365 1.00 94.94 135 ILE A N 1
ATOM 1118 C CA . ILE A 1 135 ? -0.183 5.727 -14.950 1.00 94.94 135 ILE A CA 1
ATOM 1119 C C . ILE A 1 135 ? 0.818 5.424 -16.061 1.00 94.94 135 ILE A C 1
ATOM 1121 O O . ILE A 1 135 ? 1.926 4.958 -15.793 1.00 94.94 135 ILE A O 1
ATOM 1125 N N . PRO A 1 136 ? 0.464 5.679 -17.325 1.00 94.88 136 PRO A N 1
ATOM 1126 C CA . PRO A 1 136 ? 1.391 5.468 -18.416 1.00 94.88 136 PRO A CA 1
ATOM 1127 C C . PRO A 1 136 ? 2.311 6.698 -18.540 1.00 94.88 136 PRO A C 1
ATOM 1129 O O . PRO A 1 136 ? 1.840 7.825 -18.701 1.00 94.88 136 PRO A O 1
ATOM 1132 N N . GLY A 1 137 ? 3.625 6.493 -18.460 1.00 92.75 137 GLY A N 1
ATOM 1133 C CA . GLY A 1 137 ? 4.642 7.543 -18.572 1.00 92.75 137 GLY A CA 1
ATOM 1134 C C . GLY A 1 137 ? 4.742 8.129 -19.980 1.00 92.75 137 GLY A C 1
ATOM 1135 O O . GLY A 1 137 ? 4.111 7.642 -20.922 1.00 92.75 137 GLY A O 1
ATOM 1136 N N . GLU A 1 138 ? 5.533 9.183 -20.154 1.00 91.62 138 GLU A N 1
ATOM 1137 C CA . GLU A 1 138 ? 5.689 9.818 -21.467 1.00 91.62 138 GLU A CA 1
ATOM 1138 C C . GLU A 1 138 ? 6.339 8.867 -22.483 1.00 91.62 138 GLU A C 1
ATOM 1140 O O . GLU A 1 138 ? 7.290 8.145 -22.176 1.00 91.62 138 GLU A O 1
ATOM 1145 N N . VAL A 1 139 ? 5.826 8.875 -23.717 1.00 93.69 139 VAL A N 1
ATOM 1146 C CA . VAL A 1 139 ? 6.455 8.153 -24.828 1.00 93.69 139 VAL A CA 1
ATOM 1147 C C . VAL A 1 139 ? 7.689 8.935 -25.260 1.00 93.69 139 VAL A C 1
ATOM 1149 O O . VAL A 1 139 ? 7.583 10.087 -25.681 1.00 93.69 139 VAL A O 1
ATOM 1152 N N . THR A 1 140 ? 8.858 8.307 -25.181 1.00 91.81 140 THR A N 1
ATOM 1153 C CA . THR A 1 140 ? 10.146 8.930 -25.512 1.00 91.81 140 THR A CA 1
ATOM 1154 C C . THR A 1 140 ? 10.955 8.046 -26.464 1.00 91.81 140 THR A C 1
ATOM 1156 O O . THR A 1 140 ? 10.665 6.856 -26.601 1.00 91.81 140 THR A O 1
ATOM 1159 N N . PRO A 1 141 ? 11.962 8.587 -27.172 1.00 90.81 141 PRO A N 1
ATOM 1160 C CA . PRO A 1 141 ? 12.885 7.757 -27.940 1.00 90.81 141 PRO A CA 1
ATOM 1161 C C . PRO A 1 141 ? 13.677 6.814 -27.015 1.00 90.81 141 PRO A C 1
ATOM 1163 O O . PRO A 1 141 ? 14.112 7.256 -25.952 1.00 90.81 141 PRO A O 1
ATOM 1166 N N . PRO A 1 142 ? 13.998 5.573 -27.429 1.00 86.38 142 PRO A N 1
ATOM 1167 C CA . PRO A 1 142 ? 14.747 4.610 -26.608 1.00 86.38 142 PRO A CA 1
ATOM 1168 C C . PRO A 1 142 ? 16.196 5.036 -26.333 1.00 86.38 142 PRO A C 1
ATOM 1170 O O . PRO A 1 142 ? 16.894 4.433 -25.521 1.00 86.38 142 PRO A O 1
ATOM 1173 N N . THR A 1 143 ? 16.666 6.086 -27.008 1.00 83.81 143 THR A N 1
ATOM 1174 C CA . THR A 1 143 ? 17.952 6.735 -26.752 1.00 83.81 143 THR A CA 1
ATOM 1175 C C . THR A 1 143 ? 17.886 7.787 -25.645 1.00 83.81 143 THR A C 1
ATOM 1177 O O . THR A 1 143 ? 18.931 8.337 -25.294 1.00 83.81 143 THR A O 1
ATOM 1180 N N . SER A 1 144 ? 16.692 8.118 -25.138 1.00 78.19 144 SER A N 1
ATOM 1181 C CA . SER A 1 144 ? 16.532 9.072 -24.043 1.00 78.19 144 SER A CA 1
ATOM 1182 C C . SER A 1 144 ? 17.181 8.509 -22.775 1.00 78.19 144 SER A C 1
ATOM 1184 O O . SER A 1 144 ? 16.895 7.371 -22.402 1.00 78.19 144 SER A O 1
ATOM 1186 N N . PRO A 1 145 ? 18.051 9.275 -22.095 1.00 61.38 145 PRO A N 1
ATOM 1187 C CA . PRO A 1 145 ? 18.657 8.832 -20.843 1.00 61.38 145 PRO A CA 1
ATOM 1188 C C . PRO A 1 145 ? 17.666 8.854 -19.673 1.00 61.38 145 PRO A C 1
ATOM 1190 O O . PRO A 1 145 ? 17.963 8.293 -18.623 1.00 61.38 145 PRO A O 1
ATOM 1193 N N . ILE A 1 146 ? 16.528 9.533 -19.842 1.00 69.44 146 ILE A N 1
ATOM 1194 C CA . ILE A 1 146 ? 15.522 9.756 -18.811 1.00 69.44 146 ILE A CA 1
ATOM 1195 C C . ILE A 1 146 ? 14.165 9.418 -19.423 1.00 69.44 146 ILE A C 1
ATOM 1197 O O . ILE A 1 146 ? 13.731 10.052 -20.389 1.00 69.44 146 ILE A O 1
ATOM 1201 N N . VAL A 1 147 ? 13.524 8.406 -18.858 1.00 73.06 147 VAL A N 1
ATOM 1202 C CA . VAL A 1 147 ? 12.105 8.114 -19.036 1.00 73.06 147 VAL A CA 1
ATOM 1203 C C . VAL A 1 147 ? 11.510 8.272 -17.645 1.00 73.06 147 VAL A C 1
ATOM 1205 O O . VAL A 1 147 ? 12.169 7.924 -16.672 1.00 73.06 147 VAL A O 1
ATOM 1208 N N . THR A 1 148 ? 10.352 8.913 -17.535 1.00 79.81 148 THR A N 1
ATOM 1209 C CA . THR A 1 148 ? 9.734 9.156 -16.227 1.00 79.81 148 THR A CA 1
ATOM 1210 C C . THR A 1 148 ? 8.244 8.928 -16.307 1.00 79.81 148 THR A C 1
ATOM 1212 O O . THR A 1 148 ? 7.589 9.320 -17.282 1.00 79.81 148 THR A O 1
ATOM 1215 N N . VAL A 1 149 ? 7.705 8.382 -15.233 1.00 85.50 149 VAL A N 1
ATOM 1216 C CA . VAL A 1 149 ? 6.289 8.402 -14.900 1.00 85.50 149 VAL A CA 1
ATOM 1217 C C . VAL A 1 149 ? 6.113 9.223 -13.624 1.00 85.50 149 VAL A C 1
ATOM 1219 O O . VAL A 1 149 ? 7.014 9.288 -12.800 1.00 85.50 149 VAL A O 1
ATOM 1222 N N . LYS A 1 150 ? 4.988 9.933 -13.491 1.00 83.94 150 LYS A N 1
ATOM 1223 C CA . LYS A 1 150 ? 4.714 10.769 -12.319 1.00 83.94 150 LYS A CA 1
ATOM 1224 C C . LYS A 1 150 ? 3.341 10.475 -11.766 1.00 83.94 150 LYS A C 1
ATOM 1226 O O . LYS A 1 150 ? 2.379 10.413 -12.528 1.00 83.94 150 LYS A O 1
ATOM 1231 N N . SER A 1 151 ? 3.245 10.386 -10.450 1.00 82.31 151 SER A N 1
ATOM 1232 C CA . SER A 1 151 ? 1.987 10.212 -9.739 1.00 82.31 151 SER A CA 1
ATOM 1233 C C . SER A 1 151 ? 1.710 11.346 -8.771 1.00 82.31 151 SER A C 1
ATOM 1235 O O . SER A 1 151 ? 2.617 11.964 -8.211 1.00 82.31 151 SER A O 1
ATOM 1237 N N . LYS A 1 152 ? 0.419 11.585 -8.549 1.00 79.38 152 LYS A N 1
ATOM 1238 C CA . LYS A 1 152 ? -0.080 12.366 -7.429 1.00 79.38 152 LYS A CA 1
ATOM 1239 C C . LYS A 1 152 ? -1.011 11.478 -6.621 1.00 79.38 152 LYS A C 1
ATOM 1241 O O . LYS A 1 152 ? -2.133 11.213 -7.037 1.00 79.38 152 LYS A O 1
ATOM 1246 N N . MET A 1 153 ? -0.545 11.056 -5.455 1.00 83.81 153 MET A N 1
ATOM 1247 C CA . MET A 1 153 ? -1.318 10.211 -4.559 1.00 83.81 153 MET A CA 1
ATOM 1248 C C . MET A 1 153 ? -2.055 11.057 -3.520 1.00 83.81 153 MET A C 1
ATOM 1250 O O . MET A 1 153 ? -1.531 12.047 -3.015 1.00 83.81 153 MET A O 1
ATOM 1254 N N . THR A 1 154 ? -3.286 10.672 -3.203 1.00 85.06 154 THR A N 1
ATOM 1255 C CA . THR A 1 154 ? -4.104 11.309 -2.168 1.00 85.06 154 THR A CA 1
ATOM 1256 C C . THR A 1 154 ? -4.887 10.253 -1.419 1.00 85.06 154 THR A C 1
ATOM 1258 O O . THR A 1 154 ? -5.457 9.357 -2.046 1.00 85.06 154 THR A O 1
ATOM 1261 N N . ASP A 1 155 ? -4.966 10.398 -0.102 1.00 91.12 155 ASP A N 1
ATOM 1262 C CA . ASP A 1 155 ? -5.900 9.618 0.696 1.00 91.12 155 ASP A CA 1
ATOM 1263 C C . ASP A 1 155 ? -7.320 10.170 0.556 1.00 91.12 155 ASP A C 1
ATOM 1265 O O . ASP A 1 155 ? -7.527 11.379 0.429 1.00 91.12 155 ASP A O 1
ATOM 1269 N N . ASP A 1 156 ? -8.299 9.276 0.627 1.00 91.94 156 ASP A N 1
ATOM 1270 C CA . ASP A 1 156 ? -9.712 9.615 0.750 1.00 91.94 156 ASP A CA 1
ATOM 1271 C C . ASP A 1 156 ? -10.286 8.878 1.954 1.00 91.94 156 ASP A C 1
ATOM 1273 O O . ASP A 1 156 ? -10.317 7.650 1.995 1.00 91.94 156 ASP A O 1
ATOM 1277 N N . HIS A 1 157 ? -10.724 9.615 2.965 1.00 91.12 157 HIS A N 1
ATOM 1278 C CA . HIS A 1 157 ? -11.293 9.023 4.162 1.00 91.12 157 HIS A CA 1
ATOM 1279 C C . HIS A 1 157 ? -12.339 9.935 4.792 1.00 91.12 157 HIS A C 1
ATOM 1281 O O . HIS A 1 157 ? -12.369 11.151 4.602 1.00 91.12 157 HIS A O 1
ATOM 1287 N N . ARG A 1 158 ? -13.213 9.339 5.604 1.00 84.00 158 ARG A N 1
ATOM 1288 C CA . ARG A 1 158 ? -14.195 10.096 6.389 1.00 84.00 158 ARG A CA 1
ATOM 1289 C C . ARG A 1 158 ? -13.579 10.546 7.714 1.00 84.00 158 ARG A C 1
ATOM 1291 O O . ARG A 1 158 ? -12.640 9.939 8.217 1.00 84.00 158 ARG A O 1
ATOM 1298 N N . ASN A 1 159 ? -14.168 11.572 8.332 1.00 84.12 159 ASN A N 1
ATOM 1299 C CA . ASN A 1 159 ? -13.769 12.041 9.672 1.00 84.12 159 ASN A CA 1
ATOM 1300 C C . ASN A 1 159 ? -14.076 11.030 10.797 1.00 84.12 159 ASN A C 1
ATOM 1302 O O . ASN A 1 159 ? -13.691 11.237 11.946 1.00 84.12 159 ASN A O 1
ATOM 1306 N N . ASP A 1 160 ? -14.803 9.955 10.492 1.00 91.12 160 ASP A N 1
ATOM 1307 C CA . ASP A 1 160 ? -15.084 8.863 11.418 1.00 91.12 160 ASP A CA 1
ATOM 1308 C C . ASP A 1 160 ? -14.172 7.675 11.098 1.00 91.12 160 ASP A C 1
ATOM 1310 O O . ASP A 1 160 ? -14.371 6.989 10.095 1.00 91.12 160 ASP A O 1
ATOM 1314 N N . PHE A 1 161 ? -13.199 7.418 11.976 1.00 91.44 161 PHE A N 1
ATOM 1315 C CA . PHE A 1 161 ? -12.214 6.341 11.833 1.00 91.44 161 PHE A CA 1
ATOM 1316 C C . PHE A 1 161 ? -12.846 4.946 11.703 1.00 91.44 161 PHE A C 1
ATOM 1318 O O . PHE A 1 161 ? -12.210 4.022 11.207 1.00 91.44 161 PHE A O 1
ATOM 1325 N N . ARG A 1 162 ? -14.100 4.764 12.135 1.00 92.56 162 ARG A N 1
ATOM 1326 C CA . ARG A 1 162 ? -14.804 3.480 11.998 1.00 92.56 162 ARG A CA 1
ATOM 1327 C C . ARG A 1 162 ? -15.205 3.189 10.556 1.00 92.56 162 ARG A C 1
ATOM 1329 O O . ARG A 1 162 ? -15.503 2.047 10.242 1.00 92.56 162 ARG A O 1
ATOM 1336 N N . LEU A 1 163 ? -15.243 4.205 9.695 1.00 93.56 163 LEU A N 1
ATOM 1337 C CA . LEU A 1 163 ? -15.717 4.070 8.319 1.00 93.56 163 LEU A CA 1
ATOM 1338 C C . LEU A 1 163 ? -14.599 3.733 7.326 1.00 93.56 163 LEU A C 1
ATOM 1340 O O . LEU A 1 163 ? -14.913 3.373 6.196 1.00 93.56 163 LEU A O 1
ATOM 1344 N N . GLY A 1 164 ? -13.332 3.811 7.743 1.00 94.81 164 GLY A N 1
ATOM 1345 C CA . GLY A 1 164 ? -12.178 3.534 6.888 1.00 94.81 164 GLY A CA 1
ATOM 1346 C C . GLY A 1 164 ? -11.935 4.589 5.808 1.00 94.81 164 GLY A C 1
ATOM 1347 O O . GLY A 1 164 ? -12.377 5.738 5.927 1.00 94.81 164 GLY A O 1
ATOM 1348 N N . GLY A 1 165 ? -11.195 4.188 4.777 1.00 95.56 165 GLY A N 1
ATOM 1349 C CA . GLY A 1 165 ? -10.804 5.045 3.664 1.00 95.56 165 GLY A CA 1
ATOM 1350 C C . GLY A 1 165 ? -10.106 4.291 2.533 1.00 95.56 165 GLY A C 1
ATOM 1351 O O . GLY A 1 165 ? -9.937 3.074 2.586 1.00 95.56 165 GLY A O 1
ATOM 1352 N N . LYS A 1 166 ? -9.685 5.037 1.516 1.00 95.75 166 LYS A N 1
ATOM 1353 C CA . LYS A 1 166 ? -8.733 4.645 0.481 1.00 95.75 166 LYS A CA 1
ATOM 1354 C C . LYS A 1 166 ? -7.405 5.321 0.801 1.00 95.75 166 LYS A C 1
ATOM 1356 O O . LYS A 1 166 ? -7.306 6.545 0.742 1.00 95.75 166 LYS A O 1
ATOM 1361 N N . PHE A 1 167 ? -6.395 4.525 1.129 1.00 95.25 167 PHE A N 1
ATOM 1362 C CA . PHE A 1 167 ? -5.090 5.030 1.536 1.00 95.25 167 PHE A CA 1
ATOM 1363 C C . PHE A 1 167 ? -4.022 4.659 0.531 1.00 95.25 167 PHE A C 1
ATOM 1365 O O . PHE A 1 167 ? -3.925 3.504 0.124 1.00 95.25 167 PHE A O 1
ATOM 1372 N N . GLY A 1 168 ? -3.202 5.628 0.156 1.00 95.00 168 GLY A N 1
ATOM 1373 C CA . GLY A 1 168 ? -2.015 5.383 -0.640 1.00 95.00 168 GLY A CA 1
ATOM 1374 C C . GLY A 1 168 ? -0.954 4.625 0.152 1.00 95.00 168 GLY A C 1
ATOM 1375 O O . GLY A 1 168 ? -0.528 5.118 1.194 1.00 95.00 168 GLY A O 1
ATOM 1376 N N . VAL A 1 169 ? -0.536 3.437 -0.289 1.00 95.88 169 VAL A N 1
ATOM 1377 C CA . VAL A 1 169 ? 0.357 2.563 0.500 1.00 95.88 169 VAL A CA 1
ATOM 1378 C C . VAL A 1 169 ? 1.688 2.241 -0.167 1.00 95.88 169 VAL A C 1
ATOM 1380 O O . VAL A 1 169 ? 2.616 1.883 0.551 1.00 95.88 169 VAL A O 1
ATOM 1383 N N . ALA A 1 170 ? 1.818 2.394 -1.487 1.00 96.19 170 ALA A N 1
ATOM 1384 C CA . ALA A 1 170 ? 3.099 2.262 -2.182 1.00 96.19 170 ALA A CA 1
ATOM 1385 C C . ALA A 1 170 ? 3.089 2.919 -3.568 1.00 96.19 170 ALA A C 1
ATOM 1387 O O . ALA A 1 170 ? 2.030 3.165 -4.153 1.00 96.19 170 ALA A O 1
ATOM 1388 N N . TRP A 1 171 ? 4.290 3.136 -4.103 1.00 96.31 171 TRP A N 1
ATOM 1389 C CA . TRP A 1 171 ? 4.526 3.505 -5.498 1.00 96.31 171 TRP A CA 1
ATOM 1390 C C . TRP A 1 171 ? 5.235 2.376 -6.242 1.00 96.31 171 TRP A C 1
ATOM 1392 O O . TRP A 1 171 ? 6.123 1.724 -5.688 1.00 96.31 171 TRP A O 1
ATOM 1402 N N . PHE A 1 172 ? 4.845 2.156 -7.492 1.00 97.25 172 PHE A N 1
ATOM 1403 C CA . PHE A 1 172 ? 5.506 1.230 -8.397 1.00 97.25 172 PHE A CA 1
ATOM 1404 C C . PHE A 1 172 ? 5.781 1.898 -9.738 1.00 97.25 172 PHE A C 1
ATOM 1406 O O . PHE A 1 172 ? 4.904 2.586 -10.258 1.00 97.25 172 PHE A O 1
ATOM 1413 N N . HIS A 1 173 ? 6.926 1.603 -10.347 1.00 97.12 173 HIS A N 1
ATOM 1414 C CA . HIS A 1 173 ? 7.177 1.884 -11.758 1.00 97.12 173 HIS A CA 1
ATOM 1415 C C . HIS A 1 173 ? 8.056 0.828 -12.426 1.00 97.12 173 HIS A C 1
ATOM 1417 O O . HIS A 1 173 ? 8.682 -0.017 -11.790 1.00 97.12 173 HIS A O 1
ATOM 1423 N N . THR A 1 174 ? 8.081 0.843 -13.751 1.00 95.62 174 THR A N 1
ATOM 1424 C CA . THR A 1 174 ? 8.934 -0.029 -14.565 1.00 95.62 174 THR A CA 1
ATOM 1425 C C . THR A 1 174 ? 10.050 0.767 -15.209 1.00 95.62 174 THR A C 1
ATOM 1427 O O . THR A 1 174 ? 9.826 1.905 -15.594 1.00 95.62 174 THR A O 1
ATOM 1430 N N . HIS A 1 175 ? 11.164 0.117 -15.503 1.00 93.25 175 HIS A N 1
ATOM 1431 C CA . HIS A 1 175 ? 12.275 0.679 -16.254 1.00 93.25 175 HIS A CA 1
ATOM 1432 C C . HIS A 1 175 ? 12.420 -0.012 -17.623 1.00 93.25 175 HIS A C 1
ATOM 1434 O O . HIS A 1 175 ? 12.680 -1.217 -17.658 1.00 93.25 175 HIS A O 1
ATOM 1440 N N . PRO A 1 176 ? 12.335 0.687 -18.775 1.00 91.50 176 PRO A N 1
ATOM 1441 C CA . PRO A 1 176 ? 12.321 0.020 -20.073 1.00 91.50 176 PRO A CA 1
ATOM 1442 C C . PRO A 1 176 ? 13.670 -0.651 -20.364 1.00 91.50 176 PRO A C 1
ATOM 1444 O O . PRO A 1 176 ? 14.698 -0.194 -19.841 1.00 91.50 176 PRO A O 1
ATOM 1447 N N . PRO A 1 177 ? 13.708 -1.698 -21.208 1.00 90.50 177 PRO A N 1
ATOM 1448 C CA . PRO A 1 177 ? 14.958 -2.296 -21.666 1.00 90.50 177 PRO A CA 1
ATOM 1449 C C . PRO A 1 177 ? 15.878 -1.289 -22.374 1.00 90.50 177 PRO A C 1
ATOM 1451 O O . PRO A 1 177 ? 15.466 -0.211 -22.800 1.00 90.50 177 PRO A O 1
ATOM 1454 N N . MET A 1 178 ? 17.148 -1.662 -22.547 1.00 89.06 178 MET A N 1
ATOM 1455 C CA . MET A 1 178 ? 18.166 -0.799 -23.165 1.00 89.06 178 MET A CA 1
ATOM 1456 C C . MET A 1 178 ? 18.670 -1.298 -24.529 1.00 89.06 178 MET A C 1
ATOM 1458 O O . MET A 1 178 ? 19.639 -0.756 -25.056 1.00 89.06 178 MET A O 1
ATOM 1462 N N . LYS A 1 179 ? 18.017 -2.288 -25.151 1.00 89.62 179 LYS A N 1
ATOM 1463 C CA . LYS A 1 179 ? 18.432 -2.865 -26.447 1.00 89.62 179 LYS A CA 1
ATOM 1464 C C . LYS A 1 179 ? 18.700 -1.821 -27.532 1.00 89.62 179 LYS A C 1
ATOM 1466 O O . LYS A 1 179 ? 19.707 -1.900 -28.230 1.00 89.62 179 LYS A O 1
ATOM 1471 N N . TYR A 1 180 ? 17.822 -0.832 -27.647 1.00 89.69 180 TYR A N 1
ATOM 1472 C CA . TYR A 1 180 ? 17.889 0.230 -28.651 1.00 89.69 180 TYR A CA 1
ATOM 1473 C C . TYR A 1 180 ? 18.487 1.539 -28.116 1.00 89.69 180 TYR A C 1
ATOM 1475 O O . TYR A 1 180 ? 18.544 2.538 -28.834 1.00 89.69 180 TYR A O 1
ATOM 1483 N N . ALA A 1 181 ? 18.980 1.541 -26.874 1.00 86.88 181 ALA A N 1
ATOM 1484 C CA . ALA A 1 181 ? 19.772 2.649 -26.361 1.00 86.88 181 ALA A CA 1
ATOM 1485 C C . ALA A 1 181 ? 21.163 2.660 -27.023 1.00 86.88 181 ALA A C 1
ATOM 1487 O O . ALA A 1 181 ? 21.684 1.635 -27.470 1.00 86.88 181 ALA A O 1
ATOM 1488 N N . GLY A 1 182 ? 21.799 3.833 -27.087 1.00 83.25 182 GLY A N 1
ATOM 1489 C CA . GLY A 1 182 ? 23.137 3.960 -27.667 1.00 83.25 182 GLY A CA 1
ATOM 1490 C C . GLY A 1 182 ? 24.153 3.039 -26.979 1.00 83.25 182 GLY A C 1
ATOM 1491 O O . GLY A 1 182 ? 24.138 2.894 -25.764 1.00 83.25 182 GLY A O 1
ATOM 1492 N N . LYS A 1 183 ? 25.099 2.457 -27.729 1.00 79.81 183 LYS A N 1
ATOM 1493 C CA . LYS A 1 183 ? 26.090 1.475 -27.215 1.00 79.81 183 LYS A CA 1
ATOM 1494 C C . LYS A 1 183 ? 26.976 1.961 -26.055 1.00 79.81 183 LYS A C 1
ATOM 1496 O O . LYS A 1 183 ? 27.705 1.172 -25.469 1.00 79.81 183 LYS A O 1
ATOM 1501 N N . LYS A 1 184 ? 26.989 3.268 -25.782 1.00 82.62 184 LYS A N 1
ATOM 1502 C CA . LYS A 1 184 ? 27.726 3.889 -24.668 1.00 82.62 184 LYS A CA 1
ATOM 1503 C C . LYS A 1 184 ? 26.821 4.251 -23.486 1.00 82.62 184 LYS A C 1
ATOM 1505 O O . LYS A 1 184 ? 27.312 4.778 -22.495 1.00 82.62 184 LYS A O 1
ATOM 1510 N N . THR A 1 185 ? 25.520 4.017 -23.610 1.00 87.19 185 THR A N 1
ATOM 1511 C CA . THR A 1 185 ? 24.532 4.299 -22.578 1.00 87.19 185 THR A CA 1
ATOM 1512 C C . THR A 1 185 ? 24.505 3.138 -21.595 1.00 87.19 185 THR A C 1
ATOM 1514 O O . THR A 1 185 ? 24.528 1.972 -21.989 1.00 87.19 185 THR A O 1
ATOM 1517 N N . MET A 1 186 ? 24.451 3.468 -20.312 1.00 87.62 186 MET A N 1
ATOM 1518 C CA . MET A 1 186 ? 24.272 2.515 -19.226 1.00 87.62 186 MET A CA 1
ATOM 1519 C C . MET A 1 186 ? 23.324 3.110 -18.191 1.00 87.62 186 MET A C 1
ATOM 1521 O O . MET A 1 186 ? 23.350 4.322 -17.971 1.00 87.62 186 MET A O 1
ATOM 1525 N N . ARG A 1 187 ? 22.515 2.267 -17.552 1.00 89.25 187 ARG A N 1
ATOM 1526 C CA . ARG A 1 187 ? 21.644 2.644 -16.433 1.00 89.25 187 ARG A CA 1
ATOM 1527 C C . ARG A 1 187 ? 21.946 1.735 -15.249 1.00 89.25 187 ARG A C 1
ATOM 1529 O O . ARG A 1 187 ? 22.107 0.523 -15.412 1.00 89.25 187 ARG A O 1
ATOM 1536 N N . ARG A 1 188 ? 22.072 2.322 -14.056 1.00 90.12 188 ARG A N 1
ATOM 1537 C CA . ARG A 1 188 ? 22.156 1.547 -12.813 1.00 90.12 188 ARG A CA 1
ATOM 1538 C C . ARG A 1 188 ? 20.850 0.774 -12.649 1.00 90.12 188 ARG A C 1
ATOM 1540 O O . ARG A 1 188 ? 19.782 1.325 -12.862 1.00 90.12 188 ARG A O 1
ATOM 1547 N N . VAL A 1 189 ? 20.962 -0.500 -12.312 1.00 91.25 189 VAL A N 1
ATOM 1548 C CA . VAL A 1 189 ? 19.806 -1.350 -12.036 1.00 91.25 189 VAL A CA 1
ATOM 1549 C C . VAL A 1 189 ? 19.135 -0.932 -10.734 1.00 91.25 189 VAL A C 1
ATOM 1551 O O . VAL A 1 189 ? 19.830 -0.733 -9.733 1.00 91.25 189 VAL A O 1
ATOM 1554 N N . GLY A 1 190 ? 17.804 -0.932 -10.739 1.00 92.06 190 GLY A N 1
ATOM 1555 C CA . GLY A 1 190 ? 16.992 -0.580 -9.579 1.00 92.06 190 GLY A CA 1
ATOM 1556 C C . GLY A 1 190 ? 16.608 0.892 -9.604 1.00 92.06 190 GLY A C 1
ATOM 1557 O O . GLY A 1 190 ? 16.501 1.481 -10.674 1.00 92.06 190 GLY A O 1
ATOM 1558 N N . GLU A 1 191 ? 16.369 1.460 -8.429 1.00 91.69 191 GLU A N 1
ATOM 1559 C CA . GLU A 1 191 ? 15.885 2.826 -8.265 1.00 91.69 191 GLU A CA 1
ATOM 1560 C C . GLU A 1 191 ? 16.912 3.864 -8.737 1.00 91.69 191 GLU A C 1
ATOM 1562 O O . GLU A 1 191 ? 18.127 3.705 -8.564 1.00 91.69 191 GLU A O 1
ATOM 1567 N N . SER A 1 192 ? 16.416 4.954 -9.316 1.00 89.56 192 SER A N 1
ATOM 1568 C CA . SER A 1 192 ? 17.201 6.153 -9.581 1.00 89.56 192 SER A CA 1
ATOM 1569 C C . SER A 1 192 ? 17.385 6.995 -8.304 1.00 89.56 192 SER A C 1
ATOM 1571 O O . SER A 1 192 ? 16.682 6.831 -7.298 1.00 89.56 192 SER A O 1
ATOM 1573 N N . ASP A 1 193 ? 18.334 7.935 -8.328 1.00 89.88 193 ASP A N 1
ATOM 1574 C CA . ASP A 1 193 ? 18.494 8.908 -7.235 1.00 89.88 193 ASP A CA 1
ATOM 1575 C C . ASP A 1 193 ? 17.244 9.805 -7.103 1.00 89.88 193 ASP A C 1
ATOM 1577 O O . ASP A 1 193 ? 16.880 10.229 -5.999 1.00 89.88 193 ASP A O 1
ATOM 1581 N N . GLU A 1 194 ? 16.558 10.050 -8.223 1.00 88.31 194 GLU A N 1
ATOM 1582 C CA . GLU A 1 194 ? 15.307 10.802 -8.280 1.00 88.31 194 GLU A CA 1
ATOM 1583 C C . GLU A 1 194 ? 14.174 10.018 -7.599 1.00 88.31 194 GLU A C 1
ATOM 1585 O O . GLU A 1 194 ? 13.462 10.594 -6.778 1.00 88.31 194 GLU A O 1
ATOM 1590 N N . ASP A 1 195 ? 14.079 8.706 -7.850 1.00 89.50 195 ASP A N 1
ATOM 1591 C CA . ASP A 1 195 ? 13.093 7.796 -7.241 1.00 89.50 195 ASP A CA 1
ATOM 1592 C C . ASP A 1 195 ? 13.304 7.719 -5.724 1.00 89.50 195 ASP A C 1
ATOM 1594 O O . ASP A 1 195 ? 12.368 7.768 -4.926 1.00 89.50 195 ASP A O 1
ATOM 1598 N N . THR A 1 196 ? 14.569 7.627 -5.300 1.00 91.00 196 THR A N 1
ATOM 1599 C CA . THR A 1 196 ? 14.933 7.608 -3.877 1.00 91.00 196 THR A CA 1
ATOM 1600 C C . THR A 1 196 ? 14.514 8.910 -3.200 1.00 91.00 196 THR A C 1
ATOM 1602 O O . THR A 1 196 ? 13.989 8.907 -2.084 1.00 91.00 196 THR A O 1
ATOM 1605 N N . THR A 1 197 ? 14.726 10.037 -3.879 1.00 90.12 197 THR A N 1
ATOM 1606 C CA . THR A 1 197 ? 14.392 11.361 -3.356 1.00 90.12 197 THR A CA 1
ATOM 1607 C C . THR A 1 197 ? 12.880 11.595 -3.318 1.00 90.12 197 THR A C 1
ATOM 1609 O O . THR A 1 197 ? 12.380 12.143 -2.333 1.00 90.12 197 THR A O 1
ATOM 1612 N N . SER A 1 198 ? 12.147 11.197 -4.363 1.00 88.44 198 SER A N 1
ATOM 1613 C CA . SER A 1 198 ? 10.691 11.352 -4.460 1.00 88.44 198 SER A CA 1
ATOM 1614 C C . SER A 1 198 ? 9.985 10.505 -3.398 1.00 88.44 198 SER A C 1
ATOM 1616 O O . SER A 1 198 ? 9.179 11.026 -2.621 1.00 88.44 198 SER A O 1
ATOM 1618 N N . ILE A 1 199 ? 10.359 9.228 -3.270 1.00 89.75 199 ILE A N 1
ATOM 1619 C CA . ILE A 1 199 ? 9.700 8.303 -2.347 1.00 89.75 199 ILE A CA 1
ATOM 1620 C C . ILE A 1 199 ? 9.994 8.628 -0.881 1.00 89.75 199 ILE A C 1
ATOM 1622 O O . ILE A 1 199 ? 9.129 8.460 -0.020 1.00 89.75 199 ILE A O 1
ATOM 1626 N N . ALA A 1 200 ? 11.199 9.126 -0.581 1.00 89.06 200 ALA A N 1
ATOM 1627 C CA . ALA A 1 200 ? 11.567 9.534 0.769 1.00 89.06 200 ALA A CA 1
ATOM 1628 C C . ALA A 1 200 ? 10.738 10.738 1.237 1.00 89.06 200 ALA A C 1
ATOM 1630 O O . ALA A 1 200 ? 10.323 10.774 2.396 1.00 89.06 200 ALA A O 1
ATOM 1631 N N . LYS A 1 201 ? 10.456 11.691 0.336 1.00 87.75 201 LYS A N 1
ATOM 1632 C CA . LYS A 1 201 ? 9.565 12.829 0.614 1.00 87.75 201 LYS A CA 1
ATOM 1633 C C . LYS A 1 201 ? 8.126 12.374 0.833 1.00 87.75 201 LYS A C 1
ATOM 1635 O O . LYS A 1 201 ? 7.500 12.818 1.785 1.00 87.75 201 LYS A O 1
ATOM 1640 N N . ALA A 1 202 ? 7.641 11.450 0.005 1.00 87.00 202 ALA A N 1
ATOM 1641 C CA . ALA A 1 202 ? 6.298 10.889 0.141 1.00 87.00 202 ALA A CA 1
ATOM 1642 C C . ALA A 1 202 ? 6.145 9.936 1.345 1.00 87.00 202 ALA A C 1
ATOM 1644 O O . ALA A 1 202 ? 5.027 9.603 1.724 1.00 87.00 202 ALA A O 1
ATOM 1645 N N . GLN A 1 203 ? 7.258 9.498 1.949 1.00 91.69 203 GLN A N 1
ATOM 1646 C CA . GLN A 1 203 ? 7.305 8.543 3.060 1.00 91.69 203 GLN A CA 1
ATOM 1647 C C . GLN A 1 203 ? 6.599 7.218 2.747 1.00 91.69 203 GLN A C 1
ATOM 1649 O O . GLN A 1 203 ? 5.775 6.725 3.521 1.00 91.69 203 GLN A O 1
ATOM 1654 N N . LEU A 1 204 ? 6.956 6.616 1.613 1.00 92.94 204 LEU A N 1
ATOM 1655 C CA . LEU A 1 204 ? 6.335 5.382 1.138 1.00 92.94 204 LEU A CA 1
ATOM 1656 C C . LEU A 1 204 ? 7.344 4.258 0.894 1.00 92.94 204 LEU A C 1
ATOM 1658 O O . LEU A 1 204 ? 8.535 4.500 0.676 1.00 92.94 204 LEU A O 1
ATOM 1662 N N . PRO A 1 205 ? 6.860 3.011 0.886 1.00 96.19 205 PRO A N 1
ATOM 1663 C CA . PRO A 1 205 ? 7.476 1.931 0.135 1.00 96.19 205 PRO A CA 1
ATOM 1664 C C . PRO A 1 205 ? 7.447 2.210 -1.375 1.00 96.19 205 PRO A C 1
ATOM 1666 O O . PRO A 1 205 ? 6.433 2.663 -1.914 1.00 96.19 205 PRO A O 1
ATOM 1669 N N . GLY A 1 206 ? 8.555 1.906 -2.050 1.00 96.56 206 GLY A N 1
ATOM 1670 C CA . GLY A 1 206 ? 8.691 1.985 -3.503 1.00 96.56 206 GLY A CA 1
ATOM 1671 C C . GLY A 1 206 ? 9.075 0.638 -4.114 1.00 96.56 206 GLY A C 1
ATOM 1672 O O . GLY A 1 206 ? 9.743 -0.181 -3.473 1.00 96.56 206 GLY A O 1
ATOM 1673 N N . PHE A 1 207 ? 8.676 0.417 -5.363 1.00 97.94 207 PHE A N 1
ATOM 1674 C CA . PHE A 1 207 ? 9.016 -0.769 -6.141 1.00 97.94 207 PHE A CA 1
ATOM 1675 C C . PHE A 1 207 ? 9.372 -0.387 -7.569 1.00 97.94 207 PHE A C 1
ATOM 1677 O O . PHE A 1 207 ? 8.591 0.275 -8.240 1.00 97.94 207 PHE A O 1
ATOM 1684 N N . VAL A 1 208 ? 10.517 -0.852 -8.060 1.00 96.88 208 VAL A N 1
ATOM 1685 C CA . VAL A 1 208 ? 10.869 -0.680 -9.470 1.00 96.88 208 VAL A CA 1
ATOM 1686 C C . VAL A 1 208 ? 11.063 -2.028 -10.137 1.00 96.88 208 VAL A C 1
ATOM 1688 O O . VAL A 1 208 ? 11.811 -2.875 -9.645 1.00 96.88 208 VAL A O 1
ATOM 1691 N N . TYR A 1 209 ? 10.374 -2.256 -11.251 1.00 96.56 209 TYR A N 1
ATOM 1692 C CA . TYR A 1 209 ? 10.599 -3.424 -12.095 1.00 96.56 209 TYR A CA 1
ATOM 1693 C C . TYR A 1 209 ? 11.666 -3.093 -13.132 1.00 96.56 209 TYR A C 1
ATOM 1695 O O . TYR A 1 209 ? 11.431 -2.295 -14.037 1.00 96.56 209 TYR A O 1
ATOM 1703 N N . ASP A 1 210 ? 12.837 -3.715 -13.016 1.00 94.25 210 ASP A N 1
ATOM 1704 C CA . ASP A 1 210 ? 13.964 -3.452 -13.913 1.00 94.25 210 ASP A CA 1
ATOM 1705 C C . ASP A 1 210 ? 14.581 -4.756 -14.424 1.00 94.25 210 ASP A C 1
ATOM 1707 O O . ASP A 1 210 ? 14.443 -5.834 -13.830 1.00 94.25 210 ASP A O 1
ATOM 1711 N N . CYS A 1 211 ? 15.297 -4.659 -15.538 1.00 91.88 211 CYS A N 1
ATOM 1712 C CA . CYS A 1 211 ? 16.068 -5.761 -16.087 1.00 91.88 211 CYS A CA 1
ATOM 1713 C C . CYS A 1 211 ? 17.134 -6.221 -15.079 1.00 91.88 211 CYS A C 1
ATOM 1715 O O . CYS A 1 211 ? 17.739 -5.432 -14.347 1.00 91.88 211 CYS A O 1
ATOM 1717 N N . ILE A 1 212 ? 17.426 -7.521 -15.053 1.00 89.88 212 ILE A N 1
ATOM 1718 C CA . ILE A 1 212 ? 18.581 -8.033 -14.314 1.00 89.88 212 ILE A CA 1
ATOM 1719 C C . ILE A 1 212 ? 19.849 -7.603 -15.062 1.00 89.88 212 ILE A C 1
ATOM 1721 O O . ILE A 1 212 ? 20.111 -8.045 -16.182 1.00 89.88 212 ILE A O 1
ATOM 1725 N N . GLY A 1 213 ? 20.623 -6.708 -14.452 1.00 87.19 213 GLY A N 1
ATOM 1726 C CA . GLY A 1 213 ? 21.856 -6.201 -15.050 1.00 87.19 213 GLY A CA 1
ATOM 1727 C C . GLY A 1 213 ? 23.071 -7.101 -14.855 1.00 87.19 213 GLY A C 1
ATOM 1728 O O . GLY A 1 213 ? 23.036 -8.126 -14.173 1.00 87.19 213 GLY A O 1
ATOM 1729 N N . THR A 1 214 ? 24.179 -6.658 -15.437 1.00 87.25 214 THR A N 1
ATOM 1730 C CA . THR A 1 214 ? 25.502 -7.264 -15.280 1.00 87.25 214 THR A CA 1
ATOM 1731 C C . THR A 1 214 ? 26.263 -6.557 -14.163 1.00 87.25 214 THR A C 1
ATOM 1733 O O . THR A 1 214 ? 26.205 -5.334 -14.043 1.00 87.25 214 THR A O 1
ATOM 1736 N N . LYS A 1 215 ? 26.970 -7.333 -13.338 1.00 87.06 215 LYS A N 1
ATOM 1737 C CA . LYS A 1 215 ? 27.767 -6.827 -12.218 1.00 87.06 215 LYS A CA 1
ATOM 1738 C C . LYS A 1 215 ? 29.085 -6.224 -12.718 1.00 87.06 215 LYS A C 1
ATOM 1740 O O . LYS A 1 215 ? 29.810 -6.886 -13.459 1.00 87.06 215 LYS A O 1
ATOM 1745 N N . ASP A 1 216 ? 29.404 -5.005 -12.298 1.00 85.38 216 ASP A N 1
ATOM 1746 C CA . ASP A 1 216 ? 30.700 -4.373 -12.541 1.00 85.38 216 ASP A CA 1
ATOM 1747 C C . ASP A 1 216 ? 31.774 -4.861 -11.543 1.00 85.38 216 ASP A C 1
ATOM 1749 O O . ASP A 1 216 ? 31.511 -5.644 -10.624 1.00 85.38 216 ASP A O 1
ATOM 1753 N N . LEU A 1 217 ? 33.012 -4.387 -11.718 1.00 84.88 217 LEU A N 1
ATOM 1754 C CA . LEU A 1 217 ? 34.142 -4.734 -10.845 1.00 84.88 217 LEU A CA 1
ATOM 1755 C C .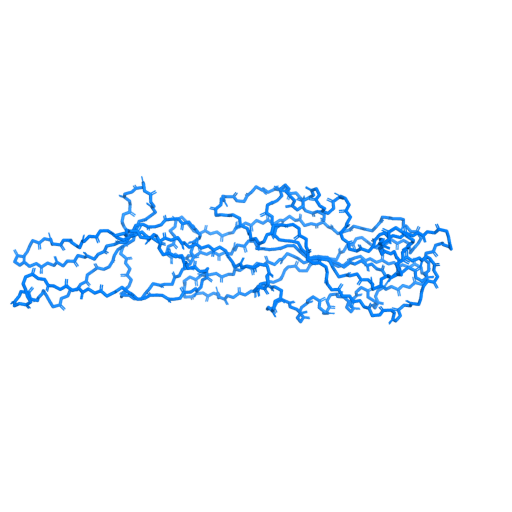 LEU A 1 217 ? 33.975 -4.234 -9.397 1.00 84.88 217 LEU A C 1
ATOM 1757 O O . LEU A 1 217 ? 34.609 -4.778 -8.496 1.00 84.88 217 LEU A O 1
ATOM 1761 N N . ASN A 1 218 ? 33.121 -3.234 -9.173 1.00 85.69 218 ASN A N 1
ATOM 1762 C CA . ASN A 1 218 ? 32.838 -2.648 -7.861 1.00 85.69 218 ASN A CA 1
ATOM 1763 C C . ASN A 1 218 ? 31.615 -3.287 -7.183 1.00 85.69 218 ASN A C 1
ATOM 1765 O O . ASN A 1 218 ? 31.311 -2.995 -6.030 1.00 85.69 218 ASN A O 1
ATOM 1769 N N . GLY A 1 219 ? 30.928 -4.185 -7.884 1.00 83.75 219 GLY A N 1
ATOM 1770 C CA . GLY A 1 219 ? 29.773 -4.922 -7.408 1.00 83.75 219 GLY A CA 1
ATOM 1771 C C . GLY A 1 219 ? 28.410 -4.286 -7.674 1.00 83.75 219 GLY A C 1
ATOM 1772 O O . GLY A 1 219 ? 27.410 -4.846 -7.223 1.00 83.75 219 GLY A O 1
ATOM 1773 N N . ASN A 1 220 ? 28.359 -3.193 -8.431 1.00 86.75 220 ASN A N 1
ATOM 1774 C CA . ASN A 1 220 ? 27.132 -2.545 -8.882 1.00 86.75 220 ASN A CA 1
ATOM 1775 C C . ASN A 1 220 ? 26.558 -3.267 -10.104 1.00 86.75 220 ASN A C 1
ATOM 1777 O O . ASN A 1 220 ? 27.304 -3.796 -10.925 1.00 86.75 220 ASN A O 1
ATOM 1781 N N . TYR A 1 221 ? 25.235 -3.270 -10.250 1.00 90.12 221 TYR A N 1
ATOM 1782 C CA . TYR A 1 221 ? 24.566 -3.875 -11.402 1.00 90.12 221 TYR A CA 1
ATOM 1783 C C . TYR A 1 221 ? 24.132 -2.800 -12.395 1.00 90.12 221 TYR A C 1
A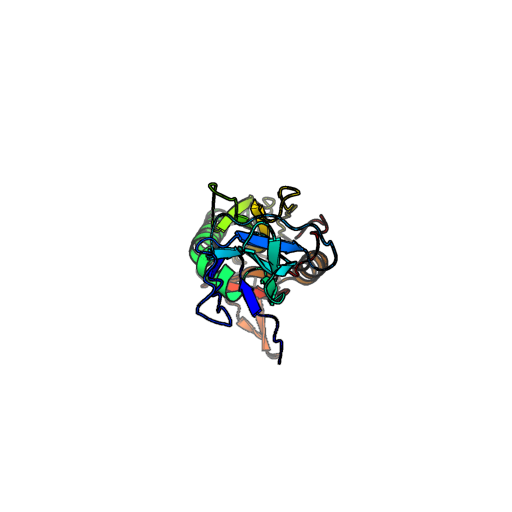TOM 1785 O O . TYR A 1 221 ? 23.530 -1.799 -12.005 1.00 90.12 221 TYR A O 1
ATOM 1793 N N . TYR A 1 222 ? 24.405 -3.033 -13.678 1.00 89.69 222 TYR A N 1
ATOM 1794 C CA . TYR A 1 222 ? 24.059 -2.117 -14.762 1.00 89.69 222 TYR A CA 1
ATOM 1795 C C . TYR A 1 222 ? 23.389 -2.832 -15.930 1.00 89.69 222 TYR A C 1
ATOM 1797 O O . TYR A 1 222 ? 23.693 -3.986 -16.245 1.00 89.69 222 TYR A O 1
ATOM 1805 N N . THR A 1 223 ? 22.496 -2.111 -16.591 1.00 89.00 223 THR A N 1
ATOM 1806 C CA . THR A 1 223 ? 22.004 -2.424 -17.932 1.00 89.00 223 THR A CA 1
ATOM 1807 C C . THR A 1 223 ? 22.729 -1.528 -18.934 1.00 89.00 223 THR A C 1
ATOM 1809 O O . THR A 1 223 ? 23.107 -0.399 -18.612 1.00 89.00 223 THR A O 1
ATOM 1812 N N . TYR A 1 224 ? 22.993 -2.052 -20.126 1.00 87.88 224 TYR A N 1
ATOM 1813 C CA . TYR A 1 224 ? 23.804 -1.420 -21.160 1.00 87.88 224 TYR A CA 1
ATOM 1814 C C . TYR A 1 224 ? 23.040 -1.336 -22.479 1.00 87.88 224 TYR A C 1
ATOM 1816 O O . TYR A 1 224 ? 22.232 -2.200 -22.823 1.00 87.88 224 TYR A O 1
ATOM 1824 N N . GLY A 1 225 ? 23.345 -0.295 -23.252 1.00 86.94 225 GLY A N 1
ATOM 1825 C CA . GLY A 1 225 ? 22.853 -0.145 -24.614 1.00 86.94 225 GLY A CA 1
ATOM 1826 C C . GLY A 1 225 ? 23.230 -1.338 -25.491 1.00 86.94 225 GLY A C 1
ATOM 1827 O O . GLY A 1 225 ? 24.411 -1.670 -25.610 1.00 86.94 225 GLY A O 1
ATOM 1828 N N . GLY A 1 226 ? 22.238 -1.959 -26.127 1.00 83.19 226 GLY A N 1
ATOM 1829 C CA . GLY A 1 226 ? 22.426 -3.172 -26.930 1.00 83.19 226 GLY A CA 1
ATOM 1830 C C . GLY A 1 226 ? 22.236 -4.489 -26.174 1.00 83.19 226 GLY A C 1
ATOM 1831 O O . GLY A 1 226 ? 22.400 -5.542 -26.786 1.00 83.19 226 GLY A O 1
ATOM 1832 N N . ASP A 1 227 ? 21.886 -4.454 -24.884 1.00 82.50 227 ASP A N 1
ATOM 1833 C CA . ASP A 1 227 ? 21.469 -5.652 -24.148 1.00 82.50 227 ASP A CA 1
ATOM 1834 C C . ASP A 1 227 ? 20.205 -6.280 -24.766 1.00 82.50 227 ASP A C 1
ATOM 1836 O O . ASP A 1 227 ? 19.349 -5.581 -25.304 1.00 82.50 227 ASP A O 1
ATOM 1840 N N . GLU A 1 228 ? 20.057 -7.604 -24.681 1.00 76.00 228 GLU A N 1
ATOM 1841 C CA . GLU A 1 228 ? 18.857 -8.279 -25.189 1.00 76.00 228 GLU A CA 1
ATOM 1842 C C . GLU A 1 228 ? 17.587 -7.878 -24.418 1.00 76.00 228 GLU A C 1
ATOM 1844 O O . GLU A 1 228 ? 17.606 -7.668 -23.203 1.00 76.00 228 GLU A O 1
ATOM 1849 N N . ILE A 1 229 ? 16.469 -7.798 -25.148 1.00 63.59 229 ILE A N 1
ATOM 1850 C CA . ILE A 1 229 ? 15.151 -7.391 -24.631 1.00 63.59 229 ILE A CA 1
ATOM 1851 C C . ILE A 1 229 ? 14.514 -8.464 -23.734 1.00 63.59 229 ILE A C 1
ATOM 1853 O O . ILE A 1 229 ? 13.699 -8.149 -22.877 1.00 63.59 229 ILE A O 1
ATOM 1857 N N . ASP A 1 230 ? 14.910 -9.729 -23.905 1.00 60.16 230 ASP A N 1
ATOM 1858 C CA . ASP A 1 230 ? 14.416 -10.878 -23.141 1.00 60.16 230 ASP A CA 1
ATOM 1859 C C . ASP A 1 230 ? 15.165 -11.085 -21.817 1.00 60.16 230 ASP A C 1
ATOM 1861 O O . ASP A 1 230 ? 14.940 -12.080 -21.113 1.00 60.16 230 ASP A O 1
ATOM 1865 N N . ARG A 1 231 ? 16.057 -10.151 -21.449 1.00 66.38 231 ARG A N 1
ATOM 1866 C CA . ARG A 1 231 ? 16.664 -10.161 -20.124 1.00 66.38 231 ARG A CA 1
ATOM 1867 C C . ARG A 1 231 ? 15.554 -10.183 -19.089 1.00 66.38 231 ARG A C 1
ATOM 1869 O O . ARG A 1 231 ? 14.780 -9.240 -18.954 1.00 66.38 231 ARG A O 1
ATOM 1876 N N . LYS A 1 232 ? 15.517 -11.281 -18.332 1.00 81.25 232 LYS A N 1
ATOM 1877 C CA . LYS A 1 232 ? 14.617 -11.450 -17.193 1.00 81.25 232 LYS A CA 1
ATOM 1878 C C . LYS A 1 232 ? 14.677 -10.187 -16.342 1.00 81.25 232 LYS A C 1
ATOM 1880 O O . LYS A 1 232 ? 15.767 -9.758 -15.962 1.00 81.25 232 LYS A O 1
ATOM 1885 N N . GLY A 1 233 ? 13.525 -9.601 -16.058 1.00 89.31 233 GLY A N 1
ATOM 1886 C CA . GLY A 1 233 ? 13.427 -8.522 -15.091 1.00 89.31 233 GLY A CA 1
ATOM 1887 C C . GLY A 1 233 ? 13.132 -9.061 -13.694 1.00 89.31 233 GLY A C 1
ATOM 1888 O O . GLY A 1 233 ? 12.749 -10.223 -13.518 1.00 89.31 233 GLY A O 1
ATOM 1889 N N . LYS A 1 234 ? 13.299 -8.205 -12.693 1.00 94.31 234 LYS A N 1
ATOM 1890 C CA . LYS A 1 234 ? 12.813 -8.442 -11.335 1.00 94.31 234 LYS A CA 1
ATOM 1891 C C . LYS A 1 234 ? 12.436 -7.121 -10.678 1.00 94.31 234 LYS A C 1
ATOM 1893 O O . LYS A 1 234 ? 12.870 -6.057 -11.108 1.00 94.31 234 LYS A O 1
ATOM 1898 N N . ILE A 1 235 ? 11.673 -7.227 -9.602 1.00 97.00 235 ILE A N 1
ATOM 1899 C CA . ILE A 1 235 ? 11.284 -6.085 -8.784 1.00 97.00 235 ILE A CA 1
ATOM 1900 C C . ILE A 1 235 ? 12.375 -5.815 -7.747 1.00 97.00 235 ILE A C 1
ATOM 1902 O O . ILE A 1 235 ? 12.841 -6.736 -7.068 1.00 97.00 235 ILE A O 1
ATOM 1906 N N . TYR A 1 236 ? 12.766 -4.552 -7.632 1.00 96.12 236 TYR A N 1
ATOM 1907 C CA . TYR A 1 236 ? 13.680 -4.030 -6.629 1.00 96.12 236 TYR A CA 1
ATOM 1908 C C . TYR A 1 236 ? 12.867 -3.165 -5.662 1.00 96.12 236 TYR A C 1
ATOM 1910 O O . TYR A 1 236 ? 12.352 -2.120 -6.065 1.00 96.12 236 TYR A O 1
ATOM 1918 N N . PRO A 1 237 ? 12.687 -3.606 -4.408 1.00 96.50 237 PRO A N 1
ATOM 1919 C CA . PRO A 1 237 ? 12.035 -2.787 -3.404 1.00 96.50 237 PRO A CA 1
ATOM 1920 C C . PRO A 1 237 ? 12.994 -1.708 -2.886 1.00 96.50 237 PRO A C 1
ATOM 1922 O O . PRO A 1 237 ? 14.161 -1.986 -2.607 1.00 96.50 237 PRO A O 1
ATOM 1925 N N . TYR A 1 238 ? 12.484 -0.497 -2.692 1.00 95.69 238 TYR A N 1
ATOM 1926 C CA . TYR A 1 238 ? 13.213 0.645 -2.137 1.00 95.69 238 TYR A CA 1
ATOM 1927 C C . TYR A 1 238 ? 12.296 1.463 -1.209 1.00 95.69 238 TYR A C 1
ATOM 1929 O O . TYR A 1 238 ? 11.188 1.029 -0.877 1.00 95.69 238 TYR A O 1
ATOM 1937 N N . GLY A 1 239 ? 12.778 2.602 -0.708 1.00 94.69 239 GLY A N 1
ATOM 1938 C CA . GLY A 1 239 ? 12.016 3.451 0.213 1.00 94.69 239 GLY A CA 1
ATOM 1939 C C . GLY A 1 239 ? 11.806 2.828 1.599 1.00 94.69 239 GLY A C 1
ATOM 1940 O O . GLY A 1 239 ? 12.631 2.045 2.082 1.00 94.69 239 GLY A O 1
ATOM 1941 N N . LEU A 1 240 ? 10.716 3.219 2.262 1.00 95.19 240 LEU A N 1
ATOM 1942 C CA . LEU A 1 240 ? 10.386 2.743 3.606 1.00 95.19 240 LEU A CA 1
ATOM 1943 C C . LEU A 1 240 ? 9.888 1.297 3.592 1.00 95.19 240 LEU A C 1
ATOM 1945 O O . LEU A 1 240 ? 9.309 0.824 2.619 1.00 95.19 240 LEU A O 1
ATOM 1949 N N . GLU A 1 241 ? 10.047 0.617 4.726 1.00 96.56 241 GLU A N 1
ATOM 1950 C CA . GLU A 1 241 ? 9.409 -0.686 4.924 1.00 96.56 241 GLU A CA 1
ATOM 1951 C C . GLU A 1 241 ? 7.880 -0.571 5.004 1.00 96.56 241 GLU A C 1
ATOM 1953 O O . GLU A 1 241 ? 7.132 -1.464 4.630 1.00 96.56 241 GLU A O 1
ATOM 1958 N N . ARG A 1 242 ? 7.384 0.557 5.494 1.00 95.56 242 ARG A N 1
ATOM 1959 C CA . ARG A 1 242 ? 5.958 0.791 5.647 1.00 95.56 242 ARG A CA 1
ATOM 1960 C C . ARG A 1 242 ? 5.697 2.281 5.676 1.00 95.56 242 ARG A C 1
ATOM 1962 O O . ARG A 1 242 ? 6.497 3.043 6.221 1.00 95.56 242 ARG A O 1
ATOM 1969 N N . ARG A 1 243 ? 4.538 2.673 5.159 1.00 94.00 243 ARG A N 1
ATOM 1970 C CA . ARG A 1 243 ? 4.029 4.031 5.312 1.00 94.00 243 ARG A CA 1
ATOM 1971 C C . ARG A 1 243 ? 3.772 4.371 6.801 1.00 94.00 243 ARG A C 1
ATOM 1973 O O . ARG A 1 243 ? 3.119 3.593 7.494 1.00 94.00 243 ARG A O 1
ATOM 1980 N N . PRO A 1 244 ? 4.234 5.516 7.325 1.00 93.19 244 PRO A N 1
ATOM 1981 C CA . PRO A 1 244 ? 3.896 5.946 8.680 1.00 93.19 244 PRO A CA 1
ATOM 1982 C C . PRO A 1 244 ? 2.411 6.332 8.827 1.00 93.19 244 PRO A C 1
ATOM 1984 O O . PRO A 1 244 ? 1.739 6.684 7.866 1.00 93.19 244 PRO A O 1
ATOM 1987 N N . ASN A 1 245 ? 1.889 6.301 10.059 1.00 90.50 245 ASN A N 1
ATOM 1988 C CA . ASN A 1 245 ? 0.486 6.624 10.384 1.00 90.50 245 ASN A CA 1
ATOM 1989 C C . ASN A 1 245 ? 0.147 8.134 10.339 1.00 90.50 245 ASN A C 1
ATOM 1991 O O . ASN A 1 245 ? -0.827 8.567 10.953 1.00 90.50 245 ASN A O 1
ATOM 1995 N N . ASN A 1 246 ? 0.975 8.957 9.701 1.00 79.38 246 ASN A N 1
ATOM 1996 C CA . ASN A 1 246 ? 0.753 10.395 9.572 1.00 79.38 246 ASN A CA 1
ATOM 1997 C C . ASN A 1 246 ? -0.118 10.732 8.350 1.00 79.38 246 ASN A C 1
ATOM 1999 O O . ASN A 1 246 ? -0.317 9.916 7.443 1.00 79.38 246 ASN A O 1
ATOM 2003 N N . GLU A 1 247 ? -0.664 11.950 8.359 1.00 66.75 247 GLU A N 1
ATOM 2004 C CA . GLU A 1 247 ? -1.380 12.493 7.206 1.00 66.75 247 GLU A CA 1
ATOM 2005 C C . GLU A 1 247 ? -0.452 12.553 5.990 1.00 66.75 247 GLU A C 1
ATOM 2007 O O . GLU A 1 247 ? 0.737 12.853 6.111 1.00 66.75 247 GLU A O 1
ATOM 2012 N N . PHE A 1 248 ? -1.007 12.221 4.825 1.00 67.56 248 PHE A N 1
ATOM 2013 C CA . PHE A 1 248 ? -0.261 12.167 3.577 1.00 67.56 248 PHE A CA 1
ATOM 2014 C C . PHE A 1 248 ? 0.030 13.582 3.059 1.00 67.56 248 PHE A C 1
ATOM 2016 O O . PHE A 1 248 ? -0.902 14.340 2.785 1.00 67.56 248 PHE A O 1
ATOM 2023 N N . GLU A 1 249 ? 1.305 13.936 2.884 1.00 55.84 249 GLU A N 1
ATOM 2024 C CA . GLU A 1 249 ? 1.682 15.158 2.166 1.00 55.84 249 GLU A CA 1
ATOM 2025 C C . GLU A 1 249 ? 1.653 14.908 0.651 1.00 55.84 249 GLU A C 1
ATOM 2027 O O . GLU A 1 249 ? 2.248 13.965 0.133 1.00 55.84 249 GLU A O 1
ATOM 2032 N N . ILE A 1 250 ? 0.913 15.758 -0.065 1.00 57.06 250 ILE A N 1
ATOM 2033 C CA . ILE A 1 250 ? 0.565 15.579 -1.479 1.00 57.06 250 ILE A CA 1
ATOM 2034 C C . ILE A 1 250 ? 1.672 16.156 -2.372 1.00 57.06 250 ILE A C 1
ATOM 2036 O O . ILE A 1 250 ? 1.465 17.152 -3.068 1.00 57.06 250 ILE A O 1
ATOM 2040 N N . GLU A 1 251 ? 2.850 15.543 -2.356 1.00 59.78 251 GLU A N 1
ATOM 2041 C CA . GLU A 1 251 ? 3.925 15.883 -3.293 1.00 59.78 251 GLU A CA 1
ATOM 2042 C C . GLU A 1 251 ? 3.968 14.887 -4.467 1.00 59.78 251 GLU A C 1
ATOM 2044 O O . GLU A 1 251 ? 3.636 13.710 -4.289 1.00 59.78 251 GLU A O 1
ATOM 2049 N N . PRO A 1 252 ? 4.339 15.324 -5.687 1.00 63.00 252 PRO A N 1
ATOM 2050 C CA . PRO A 1 252 ? 4.479 14.424 -6.825 1.00 63.00 252 PRO A CA 1
ATOM 2051 C C . PRO A 1 252 ? 5.545 13.355 -6.571 1.00 63.00 252 PRO A C 1
ATOM 2053 O O . PRO A 1 252 ? 6.652 13.663 -6.121 1.00 63.00 252 PRO A O 1
ATOM 2056 N N . ILE A 1 253 ? 5.223 12.115 -6.923 1.00 70.62 253 ILE A N 1
ATOM 2057 C CA . ILE A 1 253 ? 6.149 10.983 -6.889 1.00 70.62 253 ILE A CA 1
ATOM 2058 C C . ILE A 1 253 ? 6.614 10.734 -8.324 1.00 70.62 253 ILE A C 1
ATOM 2060 O O . ILE A 1 253 ? 5.775 10.656 -9.222 1.00 70.62 253 ILE A O 1
ATOM 2064 N N . ASN A 1 254 ? 7.930 10.665 -8.526 1.00 60.31 254 ASN A N 1
ATOM 2065 C CA . ASN A 1 254 ? 8.544 10.107 -9.733 1.00 60.31 254 ASN A CA 1
ATOM 2066 C C . ASN A 1 254 ? 8.800 8.626 -9.474 1.00 60.31 254 ASN A C 1
ATOM 2068 O O . ASN A 1 254 ? 9.337 8.355 -8.370 1.00 60.31 254 ASN A O 1
#

Radius of gyration: 24.07 Å; chains: 1; bounding box: 63×29×73 Å

Sequence (254 aa):
MSGSKTYTLLDEYTLSVSISPANKNPGIFYYEMSMQGKNQWKGLENETVKARFPGKFDLRVYAYIDYQSFYSNIIQVEHIFPSRDEILQEARGHFDELWQKTLDDYSETTCREYGCTVYLETWDKGKEGYTYEDIPGEVTPPTSPIVTVKSKMTDDHRNDFRLGGKFGVAWFHTHPPMKYAGKKTMRRVGESDEDTTSIAKAQLPGFVYDCIGTKDLNGNYYTYGGDEIDRKGKIYPYGLERRPNNEFEIEPIN

pLDDT: mean 89.6, std 9.96, range [32.25, 98.5]

Organism: NCBI:txid1099853

Secondary structure (DSSP, 8-state):
--PPEEEETT-EEE-----SSTT---S--EEEEEETTT---EE-SSSEEE--S-EEEEEEEEEEETTEEEEPPPEEEEEEPPPHHHHHHHHHHHHHHHHHHHHHT--SS-B--EEEEEEEEE-TTS-EEEEEEEEEPPPB-TT-S-----B----EE-SSGGG-EEEEEEEEEE----TTS-TT-EEESS--HHHHHHHHHHT-EEEEEEE--EE-TTS-EEEETT--TTPPEEEEEEE-SS--SSPPP-PPB-

Foldseek 3Di:
DQDAAEAEAQDKDFADDDDPPPVQDLVDKWKWKDAPPPPPIDTDPHRMAGQQAFHKMWIWMWGADPNDIDIDDIHIYGYFHDFLVVQCVVCVVVLVVQQVVQLVQDDLFWGAKKKWFWKAFRFDVDDGGIDIDIWTWDIDGLQDLDHDTKDWDAKADDPDSSGHTIDGKEMEMEDHAQQNHPQADKDFPADDPLQQVQLQLQQHKYKYKYFFADQDPVGTGMHGHNDDRPRDIDIDIDGDRTRDSDHGDGDMHD